Protein AF-A0A8J7Z3F2-F1 (afdb_monomer_lite)

Organism: NCBI:txid2690445

Secondary structure (DSSP, 8-state):
-THHHHHHHHHHHHHHHHHHHHHSS------PPPHHHHHHHHHGGGTPPBPPHHHHHHHHHHTT---SHHHHHHHHHHHHHHHTT-PPP---B--HHHHHHTTT-SSS-SSB--SEEEEEEEEEE-TTS-EEEEEEEEEEEEEEE----EEE-TTHHHHHHHHHHHHHHTSHHHHPPP-TTS-----EEEEEE-TTEEE-HHHHHHHHHTT-EEEEEEEEE-TT--SS--EEE-PPEES-GGGGTT-SSP------------

Structure (mmCIF, N/CA/C/O backbone):
data_AF-A0A8J7Z3F2-F1
#
_entry.id   AF-A0A8J7Z3F2-F1
#
loop_
_atom_site.group_PDB
_atom_site.id
_atom_site.type_symbol
_atom_site.label_atom_id
_atom_site.label_alt_id
_atom_site.label_comp_id
_atom_site.label_asym_id
_atom_site.label_entity_id
_atom_site.label_seq_id
_atom_site.pdbx_PDB_ins_code
_atom_site.Cartn_x
_atom_site.Cartn_y
_atom_site.Cartn_z
_atom_site.occupancy
_atom_site.B_iso_or_equiv
_atom_site.auth_seq_id
_atom_site.auth_comp_id
_atom_site.auth_asym_id
_atom_site.auth_atom_id
_atom_site.pdbx_PDB_model_num
ATOM 1 N N . MET A 1 1 ? -23.002 38.433 52.115 1.00 54.69 1 MET A N 1
ATOM 2 C CA . MET A 1 1 ? -23.289 37.253 51.263 1.00 54.69 1 MET A CA 1
ATOM 3 C C . MET A 1 1 ? -22.919 37.416 49.780 1.00 54.69 1 MET A C 1
ATOM 5 O O . MET A 1 1 ? -22.708 36.401 49.135 1.00 54.69 1 MET A O 1
ATOM 9 N N . LEU A 1 2 ? -22.711 38.626 49.236 1.00 50.66 2 LEU A N 1
ATOM 10 C CA . LEU A 1 2 ? -22.309 38.815 47.824 1.00 50.66 2 LEU A CA 1
ATOM 11 C C . LEU A 1 2 ? -20.850 38.44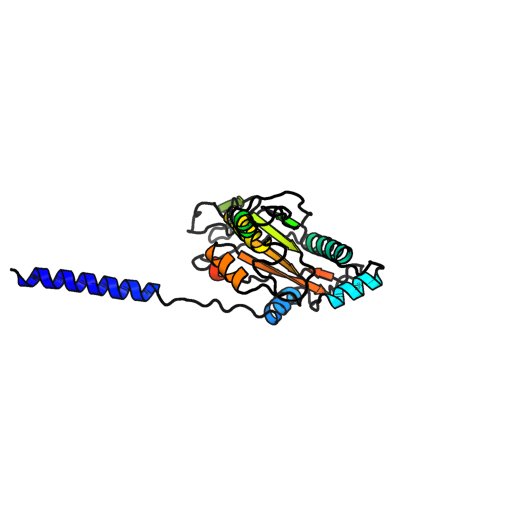4 47.463 1.00 50.66 2 LEU A C 1
ATOM 13 O O . LEU A 1 2 ? -20.544 38.272 46.290 1.00 50.66 2 LEU A O 1
ATOM 17 N N . LYS A 1 3 ? -19.939 38.272 48.432 1.00 46.66 3 LYS A N 1
ATOM 18 C CA . LYS A 1 3 ? -18.515 37.980 48.149 1.00 46.66 3 LYS A CA 1
ATOM 19 C C . LYS A 1 3 ? -18.209 36.514 47.792 1.00 46.66 3 LYS A C 1
ATOM 21 O O . LYS A 1 3 ? -17.145 36.242 47.251 1.00 46.66 3 LYS A O 1
ATOM 26 N N . PHE A 1 4 ? -19.131 35.579 48.038 1.00 47.81 4 PHE A N 1
ATOM 27 C CA . PHE A 1 4 ? -18.912 34.148 47.766 1.00 47.81 4 PHE A CA 1
ATOM 28 C C . PHE A 1 4 ? -19.277 33.713 46.336 1.00 47.81 4 PHE A C 1
ATOM 30 O O . PHE A 1 4 ? -18.760 32.707 45.856 1.00 47.81 4 PHE A O 1
ATOM 37 N N . ALA A 1 5 ? -20.115 34.475 45.623 1.00 52.84 5 ALA A N 1
ATOM 38 C CA . ALA A 1 5 ? -20.519 34.138 44.255 1.00 52.84 5 ALA A CA 1
ATOM 39 C C . ALA A 1 5 ? -19.412 34.427 43.219 1.00 52.84 5 ALA A C 1
ATOM 41 O O . ALA A 1 5 ? -19.222 33.649 42.286 1.00 52.84 5 ALA A O 1
ATOM 42 N N . ALA A 1 6 ? -18.623 35.488 43.420 1.00 52.16 6 ALA A N 1
ATOM 43 C CA . ALA A 1 6 ? -17.558 35.880 42.492 1.00 52.16 6 ALA A CA 1
ATOM 44 C C . ALA A 1 6 ? -16.380 34.882 42.452 1.00 52.16 6 ALA A C 1
ATOM 46 O O . ALA A 1 6 ? -15.786 34.665 41.398 1.00 52.16 6 ALA A O 1
ATOM 47 N N . TYR A 1 7 ? -16.079 34.208 43.569 1.00 52.03 7 TYR A N 1
ATOM 48 C CA . TYR A 1 7 ? -14.976 33.239 43.645 1.00 52.03 7 TYR A CA 1
ATOM 49 C C . TYR A 1 7 ? -15.263 31.916 42.913 1.00 52.03 7 TYR A C 1
ATOM 51 O O . TYR A 1 7 ? -14.342 31.303 42.377 1.00 52.03 7 TYR A O 1
ATOM 59 N N . ARG A 1 8 ? -16.529 31.479 42.826 1.00 53.50 8 ARG A N 1
ATOM 60 C CA . ARG A 1 8 ? -16.895 30.242 42.106 1.00 53.50 8 ARG A CA 1
ATOM 61 C C . ARG A 1 8 ? -16.844 30.397 40.583 1.00 53.50 8 ARG A C 1
ATOM 63 O O . ARG A 1 8 ? -16.490 29.444 39.889 1.00 53.50 8 ARG A O 1
ATOM 70 N N . ALA A 1 9 ? -17.134 31.592 40.067 1.00 54.12 9 ALA A N 1
ATOM 71 C CA . ALA A 1 9 ? -17.033 31.882 38.638 1.00 54.12 9 ALA A CA 1
ATOM 72 C C . ALA A 1 9 ? -15.567 31.924 38.160 1.00 54.12 9 ALA A C 1
ATOM 74 O O . ALA A 1 9 ? -1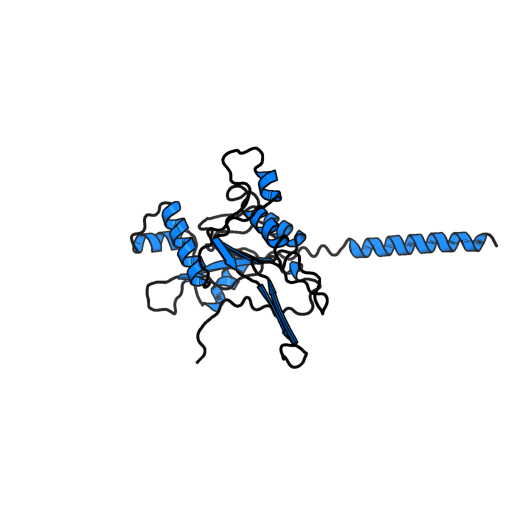5.251 31.363 37.113 1.00 54.12 9 ALA A O 1
ATOM 75 N N . LEU A 1 10 ? -14.655 32.496 38.958 1.00 51.91 10 LEU A N 1
ATOM 76 C CA . LEU A 1 10 ? -13.228 32.561 38.613 1.00 51.91 10 LEU A CA 1
ATOM 77 C C . LEU A 1 10 ? -12.531 31.191 38.662 1.00 51.91 10 LEU A C 1
ATOM 79 O O . LEU A 1 10 ? -11.717 30.888 37.791 1.00 51.91 10 LEU A O 1
ATOM 83 N N . LEU A 1 11 ? -12.878 30.338 39.633 1.00 49.88 11 LEU A N 1
ATOM 84 C CA . LEU A 1 11 ? -12.289 28.998 39.746 1.00 49.88 11 LEU A CA 1
ATOM 85 C C . LEU A 1 11 ? -12.726 28.077 38.591 1.00 49.88 11 LEU A C 1
ATOM 87 O O . LEU A 1 11 ? -11.932 27.282 38.096 1.00 49.88 11 LEU A O 1
ATOM 91 N N . SER A 1 12 ? -13.964 28.234 38.110 1.00 52.97 12 SER A N 1
ATOM 92 C CA . SER A 1 12 ? -14.493 27.473 36.967 1.00 52.97 12 SER A CA 1
ATOM 93 C C . SER A 1 12 ? -13.835 27.883 35.641 1.00 52.97 12 SER A C 1
ATOM 95 O O . SER A 1 12 ? -13.592 27.037 34.782 1.00 52.97 12 SER A O 1
ATOM 97 N N . LEU A 1 13 ? -13.480 29.166 35.492 1.00 48.75 13 LEU A N 1
ATOM 98 C CA . LEU A 1 13 ? -12.776 29.673 34.310 1.00 48.75 13 LEU A CA 1
ATOM 99 C C . LEU A 1 13 ? -11.311 29.194 34.262 1.00 48.75 13 LEU A C 1
ATOM 101 O O . LEU A 1 13 ? -10.819 28.828 33.197 1.00 48.75 13 LEU A O 1
ATOM 105 N N . LEU A 1 14 ? -10.625 29.128 35.412 1.00 47.81 14 LEU A N 1
ATOM 106 C CA . LEU A 1 14 ? -9.237 28.649 35.495 1.00 47.81 14 LEU A CA 1
ATOM 107 C C . LEU A 1 14 ? -9.104 27.137 35.247 1.00 47.81 14 LEU A C 1
ATOM 109 O O . LEU A 1 14 ? -8.168 26.724 34.565 1.00 47.81 14 LEU A O 1
ATOM 113 N N . VAL A 1 15 ? -10.048 26.316 35.724 1.00 53.28 15 VAL A N 1
ATOM 114 C CA . VAL A 1 15 ? -10.068 24.869 35.422 1.00 53.28 15 VAL A CA 1
ATOM 115 C C . VAL A 1 15 ? -10.380 24.618 33.941 1.00 53.28 15 VAL A C 1
ATOM 117 O O . VAL A 1 15 ? -9.788 23.725 33.336 1.00 53.28 15 VAL A O 1
ATOM 120 N N . GLY A 1 16 ? -11.221 25.454 33.321 1.00 48.25 16 GLY A N 1
ATOM 121 C CA . GLY A 1 16 ? -11.444 25.430 31.873 1.00 48.25 16 GLY A CA 1
ATOM 122 C C . GLY A 1 16 ? -10.174 25.738 31.070 1.00 48.25 16 GLY A C 1
ATOM 123 O O . GLY A 1 16 ? -9.848 25.012 30.135 1.00 48.25 16 GLY A O 1
ATOM 124 N N . ILE A 1 17 ? -9.405 26.759 31.460 1.00 49.75 17 ILE A N 1
ATOM 125 C CA . ILE A 1 17 ? -8.188 27.170 30.733 1.00 49.75 17 ILE A CA 1
ATOM 126 C C . ILE A 1 17 ? -7.039 26.157 30.920 1.00 49.75 17 ILE A C 1
ATOM 128 O O . ILE A 1 17 ? -6.343 25.843 29.955 1.00 49.75 17 ILE A O 1
ATOM 132 N N . LEU A 1 18 ? -6.880 25.569 32.113 1.00 47.03 18 LEU A N 1
ATOM 133 C CA . LEU A 1 18 ? -5.891 24.505 32.365 1.00 47.03 18 LEU A CA 1
ATOM 134 C C . LEU A 1 18 ? -6.266 23.162 31.700 1.00 47.03 18 LEU A C 1
ATOM 136 O O . LEU A 1 18 ? -5.379 22.420 31.270 1.00 47.03 18 LEU A O 1
ATOM 140 N N . GLY A 1 19 ? -7.562 22.869 31.536 1.00 45.16 19 GLY A N 1
ATOM 141 C CA . GLY A 1 19 ? -8.045 21.704 30.782 1.00 45.16 19 GLY A CA 1
ATOM 142 C C . GLY A 1 19 ? -7.857 21.829 29.263 1.00 45.16 19 GLY A C 1
ATOM 143 O O . GLY A 1 19 ? -7.533 20.847 28.599 1.00 45.16 19 GLY A O 1
ATOM 144 N N . TYR A 1 20 ? -7.977 23.036 28.701 1.00 43.66 20 TYR A N 1
ATOM 145 C CA . TYR A 1 20 ? -7.749 23.258 27.266 1.00 43.66 20 TYR A CA 1
ATOM 146 C C . TYR A 1 20 ? -6.262 23.240 26.876 1.00 43.66 20 TYR A C 1
ATOM 148 O O . TYR A 1 20 ? -5.921 22.812 25.773 1.00 43.66 20 TYR A O 1
ATOM 156 N N . GLN A 1 21 ? -5.356 23.631 27.778 1.00 43.19 21 GLN A N 1
ATOM 157 C CA . GLN A 1 21 ? -3.910 23.620 27.506 1.00 43.19 21 GLN A CA 1
ATOM 158 C C . GLN A 1 21 ? -3.269 22.222 27.590 1.00 43.19 21 GLN A C 1
ATOM 160 O O . GLN A 1 21 ? -2.176 22.020 27.065 1.00 43.19 21 GLN A O 1
ATOM 165 N N . THR A 1 22 ? -3.939 21.228 28.184 1.00 45.75 22 THR A N 1
ATOM 166 C CA . THR A 1 22 ? -3.437 19.838 28.223 1.00 45.75 22 THR A CA 1
ATOM 167 C C . THR A 1 22 ? -3.865 18.994 27.018 1.00 45.75 22 THR A C 1
ATOM 169 O O . THR A 1 22 ? -3.233 17.975 26.742 1.00 45.75 22 THR A O 1
ATOM 172 N N . LEU A 1 23 ? -4.854 19.443 26.237 1.00 47.78 23 LEU A N 1
ATOM 173 C CA . LEU A 1 23 ? -5.235 18.822 24.959 1.00 47.78 23 LEU A CA 1
ATOM 174 C C . LEU A 1 23 ? -4.511 19.430 23.743 1.00 47.78 23 LEU A C 1
ATOM 176 O O . LEU A 1 23 ? -4.526 18.835 22.669 1.00 47.78 23 LEU A O 1
ATOM 180 N N . ALA A 1 24 ? -3.843 20.577 23.902 1.00 45.78 24 ALA A N 1
ATOM 181 C CA . ALA A 1 24 ? -3.204 21.307 22.803 1.00 45.78 24 ALA A CA 1
ATOM 182 C C . ALA A 1 24 ? -1.745 20.897 22.496 1.00 45.78 24 ALA A C 1
ATOM 184 O O . ALA A 1 24 ? -1.200 21.338 21.488 1.00 45.78 24 ALA A O 1
ATOM 185 N N . SER A 1 25 ? -1.103 20.046 23.308 1.00 45.59 25 SER A N 1
ATOM 186 C CA . SER A 1 25 ? 0.374 19.937 23.287 1.00 45.59 25 SER A CA 1
ATOM 187 C C . SER A 1 25 ? 0.933 18.517 23.230 1.00 45.59 25 SER A C 1
ATOM 189 O O . SER A 1 25 ? 2.095 18.291 23.558 1.00 45.59 25 SER A O 1
ATOM 191 N N . ARG A 1 26 ? 0.141 17.539 22.787 1.00 46.06 26 ARG A N 1
ATOM 192 C CA . ARG A 1 26 ? 0.697 16.280 22.275 1.00 46.06 26 ARG A CA 1
ATOM 193 C C . ARG A 1 26 ? 0.379 16.142 20.796 1.00 46.06 26 ARG A C 1
ATOM 195 O O . ARG A 1 26 ? -0.165 15.133 20.360 1.00 46.06 26 ARG A O 1
ATOM 202 N N . SER A 1 27 ? 0.814 17.126 20.007 1.00 48.97 27 SER A N 1
ATOM 203 C CA . SER A 1 27 ? 1.349 16.804 18.687 1.00 48.97 27 SER A CA 1
ATOM 204 C C . SER A 1 27 ? 2.593 15.938 18.911 1.00 48.97 27 SER A C 1
ATOM 206 O O . SER A 1 27 ? 3.736 16.375 18.817 1.00 48.97 27 SER A O 1
ATOM 208 N N . LEU A 1 28 ? 2.373 14.666 19.254 1.00 51.88 28 LEU A N 1
ATOM 209 C CA . LEU A 1 28 ? 3.325 13.630 18.905 1.00 51.88 28 LEU A CA 1
ATOM 210 C C . LEU A 1 28 ? 3.378 13.694 17.381 1.00 51.88 28 LEU A C 1
ATOM 212 O O . LEU A 1 28 ? 2.569 13.072 16.696 1.00 51.88 28 LEU A O 1
ATOM 216 N N . LEU A 1 29 ? 4.271 14.537 16.858 1.00 53.81 29 LEU A N 1
ATOM 217 C CA . LEU A 1 29 ? 4.800 14.383 15.520 1.00 53.81 29 LEU A CA 1
ATOM 218 C C . LEU A 1 29 ? 5.389 12.982 15.541 1.00 53.81 29 LEU A C 1
ATOM 220 O O . LEU A 1 29 ? 6.496 12.771 16.033 1.00 53.81 29 LEU A O 1
ATOM 224 N N . ALA A 1 30 ? 4.567 12.008 15.150 1.00 56.25 30 ALA A N 1
ATOM 225 C CA . ALA A 1 30 ? 4.992 10.638 15.005 1.00 56.25 30 ALA A CA 1
ATOM 226 C C . ALA A 1 30 ? 6.239 10.701 14.134 1.00 56.25 30 ALA A C 1
ATOM 228 O O . ALA A 1 30 ? 6.201 11.258 13.034 1.00 56.25 30 ALA A O 1
ATOM 229 N N . GLN A 1 31 ? 7.360 10.242 14.682 1.00 63.25 31 GLN A N 1
ATOM 230 C CA . GLN A 1 31 ? 8.615 10.252 13.962 1.00 63.25 31 GLN A CA 1
ATOM 231 C C . GLN A 1 31 ? 8.414 9.380 12.724 1.00 63.25 31 GLN A C 1
ATOM 233 O O . GLN A 1 31 ? 8.300 8.160 12.828 1.00 63.25 31 GLN A O 1
ATOM 238 N N . SER A 1 32 ? 8.283 10.013 11.559 1.00 80.69 32 SER A N 1
ATOM 239 C CA . SER A 1 32 ? 8.114 9.292 10.307 1.00 80.69 32 SER A CA 1
ATOM 240 C C . SER A 1 32 ? 9.414 8.558 10.016 1.00 80.69 32 SER A C 1
ATOM 242 O O . SER A 1 32 ? 10.475 9.187 9.974 1.00 80.69 32 SER A O 1
ATOM 244 N N . LEU A 1 33 ? 9.338 7.243 9.815 1.00 91.88 33 LEU A N 1
ATOM 245 C CA . LEU A 1 33 ? 10.486 6.466 9.364 1.00 91.88 33 LEU A CA 1
ATOM 246 C C . LEU A 1 33 ? 11.001 7.045 8.041 1.00 91.88 33 LEU A C 1
ATOM 248 O O . LEU A 1 33 ? 10.221 7.386 7.150 1.00 91.88 33 LEU A O 1
ATOM 252 N N . THR A 1 34 ? 12.319 7.155 7.906 1.00 95.75 34 THR A N 1
ATOM 253 C CA . THR A 1 34 ? 12.934 7.516 6.626 1.00 95.75 34 THR A CA 1
ATOM 254 C C . THR A 1 34 ? 12.796 6.360 5.634 1.00 95.75 34 THR A C 1
ATOM 256 O O . THR A 1 34 ? 12.705 5.197 6.031 1.00 95.75 34 THR A O 1
ATOM 259 N N . GLN A 1 35 ? 12.859 6.650 4.332 1.00 96.44 35 GLN A N 1
ATOM 260 C CA . GLN A 1 35 ? 12.792 5.605 3.303 1.00 96.44 35 GLN A CA 1
ATOM 261 C C . GLN A 1 35 ? 13.887 4.537 3.471 1.00 96.44 35 GLN A C 1
ATOM 263 O O . GLN A 1 35 ? 13.639 3.356 3.235 1.00 96.44 35 GLN A O 1
ATOM 268 N N . ALA A 1 36 ? 15.080 4.925 3.934 1.00 96.75 36 ALA A N 1
ATOM 269 C CA . ALA A 1 36 ? 16.165 3.990 4.226 1.00 96.75 36 ALA A CA 1
ATOM 270 C C . ALA A 1 36 ? 15.809 3.035 5.380 1.00 96.75 36 ALA A C 1
ATOM 272 O O . ALA A 1 36 ? 16.023 1.830 5.263 1.00 96.75 36 ALA A O 1
ATOM 273 N N . GLN A 1 37 ? 15.201 3.547 6.457 1.00 97.06 37 GLN A N 1
ATOM 274 C CA . GLN A 1 37 ? 14.734 2.725 7.580 1.00 97.06 37 GLN A CA 1
ATOM 275 C C . GLN A 1 37 ? 13.613 1.774 7.158 1.00 97.06 37 GLN A C 1
ATOM 277 O O . GLN A 1 37 ? 13.658 0.599 7.511 1.00 97.06 37 GLN A O 1
ATOM 282 N N . ILE A 1 38 ? 12.642 2.254 6.372 1.00 96.81 38 ILE A N 1
ATOM 283 C CA . ILE A 1 38 ? 11.559 1.421 5.824 1.00 96.81 38 ILE A CA 1
ATOM 284 C C . ILE A 1 38 ? 12.145 0.285 4.984 1.00 96.81 38 ILE A C 1
ATOM 286 O O . ILE A 1 38 ? 11.806 -0.882 5.168 1.00 96.81 38 ILE A O 1
ATOM 290 N N . THR A 1 39 ? 13.079 0.621 4.100 1.00 96.75 39 THR A N 1
ATOM 291 C CA . THR A 1 39 ? 13.756 -0.334 3.224 1.00 96.75 39 THR A CA 1
ATOM 292 C C . THR A 1 39 ? 14.507 -1.404 4.013 1.00 96.75 39 THR A C 1
ATOM 294 O O . THR A 1 39 ? 14.321 -2.598 3.770 1.00 96.75 39 THR A O 1
ATOM 297 N N . GLN A 1 40 ? 15.302 -0.989 4.999 1.00 96.25 40 GLN A N 1
ATOM 298 C CA . GLN A 1 40 ? 16.046 -1.901 5.861 1.00 96.25 40 GLN A CA 1
ATOM 299 C C . GLN A 1 40 ? 15.110 -2.813 6.663 1.00 96.25 40 GLN A C 1
ATOM 301 O O . GLN A 1 40 ? 15.297 -4.027 6.663 1.00 96.25 40 GLN A O 1
ATOM 306 N N . GLN A 1 41 ? 14.086 -2.254 7.315 1.00 96.00 41 GLN A N 1
ATOM 307 C CA . GLN A 1 41 ? 13.135 -3.025 8.122 1.00 96.00 41 GLN A CA 1
ATOM 308 C C . GLN A 1 41 ? 12.327 -4.019 7.278 1.00 96.00 41 GLN A C 1
ATOM 310 O O . GLN A 1 41 ? 12.072 -5.134 7.728 1.00 96.00 41 GLN A O 1
ATOM 315 N N . SER A 1 42 ? 11.953 -3.639 6.052 1.00 96.50 42 SER A N 1
ATOM 316 C CA . SER A 1 42 ? 11.218 -4.512 5.136 1.00 96.50 42 SER A CA 1
ATOM 317 C C . SER A 1 42 ? 12.058 -5.715 4.702 1.00 96.50 42 SER A C 1
ATOM 319 O O . SER A 1 42 ? 11.564 -6.840 4.731 1.00 96.50 42 SER A O 1
ATOM 321 N N . CYS A 1 43 ? 13.314 -5.506 4.295 1.00 95.88 43 CYS A N 1
ATOM 322 C CA . CYS A 1 43 ? 14.129 -6.583 3.721 1.00 95.88 43 CYS A CA 1
ATOM 323 C C . CYS A 1 43 ? 14.926 -7.400 4.751 1.00 95.88 43 CYS A C 1
ATOM 325 O O . CYS A 1 43 ? 15.258 -8.554 4.467 1.00 95.88 43 CYS A O 1
ATOM 327 N N . ALA A 1 44 ? 15.177 -6.869 5.955 1.00 93.19 44 ALA A N 1
ATOM 328 C CA . ALA A 1 44 ? 15.978 -7.546 6.980 1.00 93.19 44 ALA A CA 1
ATOM 329 C C . ALA A 1 44 ? 15.532 -8.993 7.290 1.00 93.19 44 ALA A C 1
ATOM 331 O O . ALA A 1 44 ? 16.396 -9.865 7.307 1.00 93.19 44 ALA A O 1
ATOM 332 N N . PRO A 1 45 ? 14.230 -9.317 7.450 1.00 88.88 45 PRO A N 1
ATOM 333 C CA . PRO A 1 45 ? 13.803 -10.688 7.766 1.00 88.88 45 PRO A CA 1
ATOM 334 C C . PRO A 1 45 ? 14.091 -11.719 6.668 1.00 88.88 45 PRO A C 1
ATOM 336 O O . PRO A 1 45 ? 14.141 -12.912 6.944 1.00 88.88 45 PRO A O 1
ATOM 339 N N . THR A 1 46 ? 14.273 -11.265 5.428 1.00 84.38 46 THR A N 1
ATOM 340 C CA . THR A 1 46 ? 14.591 -12.129 4.280 1.00 84.38 46 THR A CA 1
ATOM 341 C C . THR A 1 46 ? 16.095 -12.262 4.037 1.00 84.38 46 THR A C 1
ATOM 343 O O . THR A 1 46 ? 16.502 -13.009 3.154 1.00 84.38 46 THR A O 1
ATOM 346 N N . ASN A 1 47 ? 16.925 -11.521 4.787 1.00 87.19 47 ASN A N 1
ATOM 347 C CA . ASN A 1 47 ? 18.344 -11.293 4.484 1.00 87.19 47 ASN A CA 1
ATOM 348 C C . ASN A 1 47 ? 18.592 -10.785 3.045 1.00 87.19 47 ASN A C 1
ATOM 350 O O . ASN A 1 47 ? 19.700 -10.897 2.524 1.00 87.19 47 ASN A O 1
ATOM 354 N N . GLY A 1 48 ? 17.559 -10.239 2.398 1.00 89.50 48 GLY A N 1
ATOM 355 C CA . GLY A 1 48 ? 17.592 -9.751 1.028 1.00 89.50 48 GLY A CA 1
ATOM 356 C C . GLY A 1 48 ? 18.113 -8.324 0.924 1.00 89.50 48 GLY A C 1
ATOM 357 O O . GLY A 1 48 ? 17.901 -7.498 1.816 1.00 89.50 48 GLY A O 1
ATOM 358 N N . LEU A 1 49 ? 18.751 -8.005 -0.202 1.00 94.50 49 LEU A N 1
ATOM 359 C CA . LEU A 1 49 ? 19.060 -6.624 -0.559 1.00 94.50 49 LEU A CA 1
ATOM 360 C C . LEU A 1 49 ? 17.821 -5.945 -1.152 1.00 94.50 49 LEU A C 1
ATOM 362 O O . LEU A 1 49 ? 17.074 -6.570 -1.903 1.00 94.50 49 LEU A O 1
ATOM 366 N N . PRO A 1 50 ? 17.579 -4.664 -0.846 1.00 96.94 50 PRO A N 1
ATOM 367 C CA . PRO A 1 50 ? 16.438 -3.949 -1.388 1.00 96.94 50 PRO A CA 1
ATOM 368 C C . PRO A 1 50 ? 16.606 -3.621 -2.873 1.00 96.94 50 PRO A C 1
ATOM 370 O O . PRO A 1 50 ? 17.627 -3.079 -3.305 1.00 96.94 50 PRO A O 1
ATOM 373 N N . LEU A 1 51 ? 15.556 -3.855 -3.654 1.00 97.12 51 LEU A N 1
ATOM 374 C CA . LEU A 1 51 ? 15.562 -3.658 -5.097 1.00 97.12 51 LEU A CA 1
ATOM 375 C C . LEU A 1 51 ? 14.868 -2.361 -5.482 1.00 97.12 51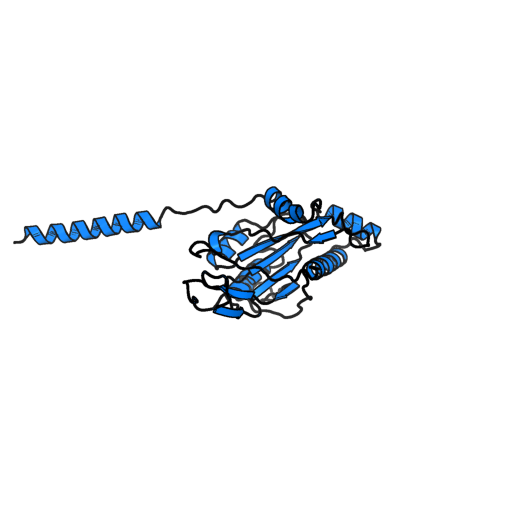 LEU A C 1
ATOM 377 O O . LEU A 1 51 ? 13.683 -2.160 -5.217 1.00 97.12 51 LEU A O 1
ATOM 381 N N . ASN A 1 52 ? 15.614 -1.474 -6.136 1.00 97.94 52 ASN A N 1
ATOM 382 C CA . ASN A 1 52 ? 15.037 -0.301 -6.779 1.00 97.94 52 ASN A CA 1
ATOM 383 C C . ASN A 1 52 ? 14.421 -0.694 -8.132 1.00 97.94 52 ASN A C 1
ATOM 385 O O . ASN A 1 52 ? 14.620 -1.808 -8.621 1.00 97.94 52 ASN A O 1
ATOM 389 N N . LYS A 1 53 ? 13.694 0.236 -8.758 1.00 97.38 53 LYS A N 1
ATOM 390 C CA . LYS A 1 53 ? 13.053 -0.006 -10.058 1.00 97.38 53 LYS A CA 1
ATOM 391 C C . LYS A 1 53 ? 14.033 -0.522 -11.127 1.00 97.38 53 LYS A C 1
ATOM 393 O O . LYS A 1 53 ? 13.735 -1.515 -11.776 1.00 97.38 53 LYS A O 1
ATOM 398 N N . ASN A 1 54 ? 15.215 0.085 -11.244 1.00 96.81 54 ASN A N 1
ATOM 399 C CA . ASN A 1 54 ? 16.216 -0.285 -12.249 1.00 96.81 54 ASN A CA 1
ATOM 400 C C . ASN A 1 54 ? 16.737 -1.722 -12.065 1.00 96.81 54 ASN A C 1
ATOM 402 O O . ASN A 1 54 ? 16.881 -2.454 -13.037 1.00 96.81 54 ASN A O 1
ATOM 406 N N . HIS A 1 55 ? 16.974 -2.169 -10.825 1.00 95.88 55 HIS A N 1
ATOM 407 C CA . HIS A 1 55 ? 17.362 -3.562 -10.560 1.00 95.88 55 HIS A CA 1
ATOM 408 C C . HIS A 1 55 ? 16.298 -4.550 -11.055 1.00 95.88 55 HIS A C 1
ATOM 410 O O . HIS A 1 55 ? 16.632 -5.592 -11.613 1.00 95.88 55 HIS A O 1
ATOM 416 N N . ILE A 1 56 ? 15.020 -4.208 -10.876 1.00 95.88 56 ILE A N 1
ATOM 417 C CA . ILE A 1 56 ? 13.892 -5.039 -11.307 1.00 95.88 56 ILE A CA 1
ATOM 418 C C . ILE A 1 56 ? 13.771 -5.038 -12.838 1.00 95.88 56 ILE A C 1
ATOM 420 O O . ILE A 1 56 ? 13.547 -6.091 -13.426 1.00 95.88 56 ILE A O 1
ATOM 424 N N . GLU A 1 57 ? 13.972 -3.893 -13.497 1.00 95.56 57 GLU A N 1
ATOM 425 C CA . GLU A 1 57 ? 13.992 -3.798 -14.967 1.00 95.56 57 GLU A CA 1
ATOM 426 C C . GLU A 1 57 ? 15.120 -4.636 -15.570 1.00 95.56 57 GLU A C 1
ATOM 428 O O . GLU A 1 57 ? 14.873 -5.400 -16.498 1.00 95.56 57 GLU A O 1
ATOM 433 N N . LEU A 1 58 ? 16.329 -4.584 -15.004 1.00 94.06 58 LEU A N 1
ATOM 434 C CA . LEU A 1 58 ? 17.452 -5.408 -15.465 1.00 94.06 58 LEU A CA 1
ATOM 435 C C . LEU A 1 58 ? 17.149 -6.910 -15.372 1.00 94.06 58 LEU A C 1
ATOM 437 O O . LEU A 1 58 ? 17.502 -7.668 -16.275 1.00 94.06 58 LEU A O 1
ATOM 441 N N . ARG A 1 59 ? 16.452 -7.344 -14.316 1.00 91.69 59 ARG A N 1
ATOM 442 C CA . ARG A 1 59 ? 15.999 -8.738 -14.182 1.00 91.69 59 ARG A CA 1
ATOM 443 C C . ARG A 1 59 ? 14.904 -9.087 -15.175 1.00 91.69 59 ARG A C 1
ATOM 445 O O . ARG A 1 59 ? 14.967 -10.144 -15.791 1.00 91.69 59 ARG A O 1
ATOM 452 N N . GLY A 1 60 ? 13.938 -8.190 -15.368 1.00 91.62 60 GLY A N 1
ATOM 453 C CA . GLY A 1 60 ? 12.909 -8.341 -16.394 1.00 91.62 60 GLY A CA 1
ATOM 454 C C . GLY A 1 60 ? 13.523 -8.517 -17.785 1.00 91.62 60 GLY A C 1
ATOM 455 O O . GLY A 1 60 ? 13.188 -9.466 -18.489 1.00 91.62 60 GLY A O 1
ATOM 456 N N . ALA A 1 61 ? 14.492 -7.672 -18.144 1.00 92.69 61 ALA A N 1
ATOM 457 C CA . ALA A 1 61 ? 15.214 -7.763 -19.410 1.00 92.69 61 ALA A CA 1
ATOM 458 C C . ALA A 1 61 ? 15.961 -9.097 -19.564 1.00 92.69 61 ALA A C 1
ATOM 460 O O . ALA A 1 61 ? 15.894 -9.715 -20.625 1.00 92.69 61 ALA A O 1
ATOM 461 N N . ALA A 1 62 ? 16.625 -9.575 -18.506 1.00 90.44 62 ALA A N 1
ATOM 462 C CA . ALA A 1 62 ? 17.319 -10.866 -18.513 1.00 90.44 62 ALA A CA 1
ATOM 463 C C . ALA A 1 62 ? 16.369 -12.063 -18.720 1.00 90.44 62 ALA A C 1
ATOM 465 O O . ALA A 1 62 ? 16.781 -13.088 -19.257 1.00 90.44 62 ALA A O 1
ATOM 466 N N . LEU A 1 63 ? 15.097 -11.918 -18.339 1.00 89.25 63 LEU A N 1
ATOM 467 C CA . LEU A 1 63 ? 14.029 -12.894 -18.575 1.00 89.25 63 LEU A CA 1
ATOM 468 C C . LEU A 1 63 ? 13.290 -12.678 -19.912 1.00 89.25 63 LEU A C 1
ATOM 470 O O . LEU A 1 63 ? 12.338 -13.398 -20.206 1.00 89.25 63 LEU A O 1
ATOM 474 N N . GLY A 1 64 ? 13.707 -11.701 -20.724 1.00 90.62 64 GLY A N 1
ATOM 475 C CA . GLY A 1 64 ? 13.115 -11.409 -22.032 1.00 90.62 64 GLY A CA 1
ATOM 476 C C . GLY A 1 64 ? 11.846 -10.550 -21.999 1.00 90.62 64 GLY A C 1
ATOM 477 O O . GLY A 1 64 ? 11.153 -10.465 -23.013 1.00 90.62 64 GLY A O 1
ATOM 478 N N . PHE A 1 65 ? 11.519 -9.904 -20.874 1.00 90.44 65 PHE A N 1
ATOM 479 C CA . PHE A 1 65 ? 10.401 -8.959 -20.824 1.00 90.44 65 PHE A CA 1
ATOM 480 C C . PHE A 1 65 ? 10.713 -7.671 -21.597 1.00 90.44 65 PHE A C 1
ATOM 482 O O . PHE A 1 65 ? 11.825 -7.142 -21.547 1.00 90.44 65 PHE A O 1
ATOM 489 N N . SER A 1 66 ? 9.688 -7.121 -22.255 1.00 94.44 66 SER A N 1
ATOM 490 C CA . SER A 1 66 ? 9.718 -5.739 -22.739 1.00 94.44 66 SER A CA 1
ATOM 491 C C . SER A 1 66 ? 9.829 -4.777 -21.556 1.00 94.44 66 SER A C 1
ATOM 493 O O . SER A 1 66 ? 9.096 -4.908 -20.575 1.00 94.44 66 SER A O 1
ATOM 495 N N . LEU A 1 67 ? 10.715 -3.785 -21.669 1.00 93.00 67 LEU A N 1
ATOM 496 C CA . LEU A 1 67 ? 10.945 -2.773 -20.632 1.00 93.00 67 LEU A CA 1
ATOM 497 C C . LEU A 1 67 ? 9.963 -1.595 -20.699 1.00 93.00 67 LEU A C 1
ATOM 499 O O . LEU A 1 67 ? 10.155 -0.581 -20.027 1.00 93.00 67 LEU A O 1
ATOM 503 N N . ASP A 1 68 ? 8.911 -1.691 -21.513 1.00 95.44 68 ASP A N 1
ATOM 504 C CA . ASP A 1 68 ? 7.860 -0.683 -21.497 1.00 95.44 68 ASP A CA 1
ATOM 505 C C . ASP A 1 68 ? 7.143 -0.657 -20.135 1.00 95.44 68 ASP A C 1
ATOM 507 O O . ASP A 1 68 ? 6.997 -1.666 -19.437 1.00 95.44 68 ASP A O 1
ATOM 511 N N . SER A 1 69 ? 6.690 0.535 -19.743 1.00 91.69 69 SER A N 1
ATOM 512 C CA . SER A 1 69 ? 6.151 0.764 -18.399 1.00 91.69 69 SER A CA 1
ATOM 513 C C . SER A 1 69 ? 4.894 -0.053 -18.091 1.00 91.69 69 SER A C 1
ATOM 515 O O . SER A 1 69 ? 4.665 -0.365 -16.923 1.00 91.69 69 SER A O 1
ATOM 517 N N . ASN A 1 70 ? 4.094 -0.417 -19.098 1.00 94.12 70 ASN A N 1
ATOM 518 C CA . ASN A 1 70 ? 2.873 -1.193 -18.887 1.00 94.12 70 ASN A CA 1
ATOM 519 C C . ASN A 1 70 ? 3.205 -2.666 -18.644 1.00 94.12 70 ASN A C 1
ATOM 521 O O . ASN A 1 70 ? 2.714 -3.244 -17.672 1.00 94.12 70 ASN A O 1
ATOM 525 N N . THR A 1 71 ? 4.071 -3.250 -19.475 1.00 95.56 71 THR A N 1
ATOM 526 C CA . THR A 1 71 ? 4.530 -4.637 -19.319 1.00 95.56 71 THR A CA 1
ATOM 527 C C . THR A 1 71 ? 5.238 -4.825 -17.985 1.00 95.56 71 THR A C 1
ATOM 529 O O . THR A 1 71 ? 4.848 -5.691 -17.200 1.00 95.56 71 THR A O 1
ATOM 532 N N . MET A 1 72 ? 6.214 -3.968 -17.671 1.00 96.06 72 MET A N 1
ATOM 533 C CA . MET A 1 72 ? 6.942 -4.059 -16.404 1.00 96.06 72 MET A CA 1
ATOM 534 C C . MET A 1 72 ? 6.056 -3.744 -15.197 1.00 96.06 72 MET A C 1
ATOM 536 O O . MET A 1 72 ? 6.174 -4.397 -14.162 1.00 96.06 72 MET A O 1
ATOM 540 N N . GLY A 1 73 ? 5.137 -2.782 -15.328 1.00 96.38 73 GLY A N 1
ATOM 541 C CA . GLY A 1 73 ? 4.158 -2.472 -14.290 1.00 96.38 73 GLY A CA 1
ATOM 542 C C . GLY A 1 73 ? 3.268 -3.669 -13.962 1.00 96.38 73 GLY A C 1
ATOM 543 O O . GLY A 1 73 ? 3.117 -4.011 -12.789 1.00 96.38 73 GLY A O 1
ATOM 544 N N . ARG A 1 74 ? 2.748 -4.354 -14.989 1.00 96.62 74 ARG A N 1
ATOM 545 C CA . ARG A 1 74 ? 1.921 -5.553 -14.812 1.00 96.62 74 ARG A CA 1
ATOM 546 C C . ARG A 1 74 ? 2.724 -6.734 -14.270 1.00 96.62 74 ARG A C 1
ATOM 548 O O . ARG A 1 74 ? 2.253 -7.408 -13.358 1.00 96.62 74 ARG A O 1
ATOM 555 N N . ALA A 1 75 ? 3.933 -6.965 -14.782 1.00 95.56 75 ALA A N 1
ATOM 556 C CA . ALA A 1 75 ? 4.814 -8.017 -14.280 1.00 95.56 75 ALA A CA 1
ATOM 557 C C . ALA A 1 75 ? 5.139 -7.808 -12.792 1.00 95.56 75 ALA A C 1
ATOM 559 O O . ALA A 1 75 ? 5.024 -8.740 -11.996 1.00 95.56 75 ALA A O 1
ATOM 560 N N . PHE A 1 76 ? 5.461 -6.571 -12.399 1.00 97.31 76 PHE A N 1
ATOM 561 C CA . PHE A 1 76 ? 5.707 -6.223 -11.003 1.00 97.31 76 PHE A CA 1
ATOM 562 C C . PHE A 1 76 ? 4.466 -6.404 -10.126 1.00 97.31 76 PHE A C 1
ATOM 564 O O . PHE A 1 76 ? 4.592 -6.930 -9.026 1.00 97.31 76 PHE A O 1
ATOM 571 N N . GLN A 1 77 ? 3.278 -5.999 -10.588 1.00 97.69 77 GLN A N 1
ATOM 572 C CA . GLN A 1 77 ? 2.031 -6.206 -9.847 1.00 97.69 77 GLN A CA 1
ATOM 573 C C . GLN A 1 77 ? 1.778 -7.693 -9.586 1.00 97.69 77 GLN A C 1
ATOM 575 O O . GLN A 1 77 ? 1.554 -8.064 -8.437 1.00 97.69 77 GLN A O 1
ATOM 580 N N . ASN A 1 78 ? 1.868 -8.536 -10.619 1.00 96.50 78 ASN A N 1
ATOM 581 C CA . ASN A 1 78 ? 1.666 -9.980 -10.479 1.00 96.50 78 ASN A CA 1
ATOM 582 C C . ASN A 1 78 ? 2.656 -10.573 -9.464 1.00 96.50 78 ASN A C 1
ATOM 584 O O . ASN A 1 78 ? 2.236 -11.188 -8.489 1.00 96.50 78 ASN A O 1
ATOM 588 N N . PHE A 1 79 ? 3.953 -10.278 -9.623 1.00 95.12 79 PHE A N 1
ATOM 589 C CA . PHE A 1 79 ? 4.988 -10.664 -8.658 1.00 95.12 79 PHE A CA 1
ATOM 590 C C . PHE A 1 79 ? 4.644 -10.214 -7.230 1.00 95.12 79 PHE A C 1
ATOM 592 O O . PHE A 1 79 ? 4.710 -11.002 -6.286 1.00 95.12 79 PHE A O 1
ATOM 599 N N . ALA A 1 80 ? 4.299 -8.937 -7.061 1.00 97.31 80 ALA A N 1
ATOM 600 C CA . ALA A 1 80 ? 4.102 -8.346 -5.751 1.00 97.31 80 ALA A CA 1
ATOM 601 C C . ALA A 1 80 ? 2.907 -8.978 -5.030 1.00 97.31 80 ALA A C 1
ATOM 603 O O . ALA A 1 80 ? 3.013 -9.264 -3.837 1.00 97.31 80 ALA A O 1
ATOM 604 N N . LEU A 1 81 ? 1.801 -9.210 -5.745 1.00 97.31 81 LEU A N 1
ATOM 605 C CA . LEU A 1 81 ? 0.601 -9.854 -5.215 1.00 97.31 81 LEU A CA 1
ATOM 606 C C . LEU A 1 81 ? 0.841 -11.331 -4.890 1.00 97.31 81 LEU A C 1
ATOM 608 O O . LEU A 1 81 ? 0.535 -11.749 -3.768 1.00 97.31 81 LEU A O 1
ATOM 612 N N . ASP A 1 82 ? 1.451 -12.085 -5.807 1.00 95.44 82 ASP A N 1
ATOM 613 C CA . ASP A 1 82 ? 1.776 -13.501 -5.604 1.00 95.44 82 ASP A CA 1
ATOM 614 C C . ASP A 1 82 ? 2.685 -13.679 -4.384 1.00 95.44 82 ASP A C 1
ATOM 616 O O . ASP A 1 82 ? 2.414 -14.501 -3.505 1.00 95.44 82 ASP A O 1
ATOM 620 N N . SER A 1 83 ? 3.705 -12.825 -4.254 1.00 94.31 83 SER A N 1
ATOM 621 C CA . SER A 1 83 ? 4.639 -12.852 -3.128 1.00 94.31 83 SER A CA 1
ATOM 622 C C . SER A 1 83 ? 3.976 -12.602 -1.769 1.00 94.31 83 SER A C 1
ATOM 624 O O . SER A 1 83 ? 4.538 -13.000 -0.747 1.00 94.31 83 SER A O 1
ATOM 626 N N . VAL A 1 84 ? 2.817 -11.936 -1.720 1.00 94.88 84 VAL A N 1
ATOM 627 C CA . VAL A 1 84 ? 2.054 -11.725 -0.477 1.00 94.88 84 VAL A CA 1
ATOM 628 C C . VAL A 1 84 ? 0.790 -12.591 -0.398 1.00 94.88 84 VAL A C 1
ATOM 630 O O . VAL A 1 84 ? -0.051 -12.367 0.481 1.00 94.88 84 VAL A O 1
ATOM 633 N N . GLY A 1 85 ? 0.651 -13.577 -1.293 1.00 95.44 85 GLY A N 1
ATOM 634 C CA . GLY A 1 85 ? -0.473 -14.512 -1.336 1.00 95.44 85 GLY A CA 1
ATOM 635 C C . GLY A 1 85 ? -1.811 -13.828 -1.616 1.00 95.44 85 GLY A C 1
ATOM 636 O O . GLY A 1 85 ? -2.816 -14.145 -0.970 1.00 95.44 85 GLY A O 1
ATOM 637 N N . LYS A 1 86 ? -1.822 -12.836 -2.510 1.00 96.25 86 LYS A N 1
ATOM 638 C CA . LYS A 1 86 ? -3.020 -12.090 -2.905 1.00 96.25 86 LYS A CA 1
ATOM 639 C C . LYS A 1 86 ? -3.358 -12.352 -4.363 1.00 96.25 86 LYS A C 1
ATOM 641 O O . LYS A 1 86 ? -2.481 -12.537 -5.190 1.00 96.25 86 LYS A O 1
ATOM 646 N N . ILE A 1 87 ? -4.654 -12.351 -4.648 1.00 96.06 87 ILE A N 1
ATOM 647 C CA . ILE A 1 87 ? -5.197 -12.507 -5.995 1.00 96.06 87 ILE A CA 1
ATOM 648 C C . ILE A 1 87 ? -5.585 -11.122 -6.499 1.00 96.06 87 ILE A C 1
ATOM 650 O O . ILE A 1 87 ? -6.102 -10.310 -5.725 1.00 96.06 87 ILE A O 1
ATOM 654 N N . GLU A 1 88 ? -5.335 -10.873 -7.783 1.00 97.75 88 GLU A N 1
ATOM 655 C CA . GLU A 1 88 ? -5.716 -9.632 -8.449 1.00 97.75 88 GLU A CA 1
ATOM 656 C C . GLU A 1 88 ? -7.211 -9.342 -8.268 1.00 97.75 88 GLU A C 1
ATOM 658 O O . GLU A 1 88 ? -8.075 -10.198 -8.477 1.00 97.75 88 GLU A O 1
ATOM 663 N N . ASN A 1 89 ? -7.515 -8.108 -7.882 1.00 97.31 89 ASN A N 1
ATOM 664 C CA . ASN A 1 89 ? -8.864 -7.592 -7.808 1.00 97.31 89 ASN A CA 1
ATOM 665 C C . ASN A 1 89 ? -9.152 -6.711 -9.026 1.00 97.31 89 ASN A C 1
ATOM 667 O O . ASN A 1 89 ? -8.472 -5.723 -9.279 1.00 97.31 89 ASN A O 1
ATOM 671 N N . THR A 1 90 ? -10.243 -7.018 -9.718 1.00 96.12 90 THR A N 1
ATOM 672 C CA . THR A 1 90 ? -10.794 -6.187 -10.799 1.00 96.12 90 THR A CA 1
ATOM 673 C C . THR A 1 90 ? -12.077 -5.469 -10.379 1.00 96.12 90 THR A C 1
ATOM 675 O O . THR A 1 90 ? -12.682 -4.745 -11.169 1.00 96.12 90 THR A O 1
ATOM 678 N N . THR A 1 91 ? -12.505 -5.653 -9.124 1.00 96.25 91 THR A N 1
ATOM 679 C CA . THR A 1 91 ? -13.731 -5.058 -8.592 1.00 96.25 91 THR A CA 1
ATOM 680 C C . THR A 1 91 ? -13.521 -3.589 -8.284 1.00 96.25 91 THR A C 1
ATOM 682 O O . THR A 1 91 ? -12.521 -3.183 -7.685 1.00 96.25 91 THR A O 1
ATOM 685 N N . TRP A 1 92 ? -14.521 -2.803 -8.654 1.00 94.94 92 TRP A N 1
ATOM 686 C CA . TRP A 1 92 ? -14.553 -1.376 -8.426 1.00 94.94 92 TRP A CA 1
ATOM 687 C C . TRP A 1 92 ? -15.119 -0.999 -7.052 1.00 94.94 92 TRP A C 1
ATOM 689 O O . TRP A 1 92 ? -16.088 -1.603 -6.589 1.00 94.94 92 TRP A O 1
ATOM 699 N N . PHE A 1 93 ? -14.570 0.059 -6.444 1.00 97.19 93 PHE A N 1
ATOM 700 C CA . PHE A 1 93 ? -15.067 0.617 -5.185 1.00 97.19 93 PHE A CA 1
ATOM 701 C C . PHE A 1 93 ? -15.348 2.125 -5.292 1.00 97.19 93 PHE A C 1
ATOM 703 O O . PHE A 1 93 ? -14.467 2.889 -5.706 1.00 97.19 93 PHE A O 1
ATOM 710 N N . PRO A 1 94 ? -16.539 2.593 -4.874 1.00 96.88 94 PRO A N 1
ATOM 711 C CA . PRO A 1 94 ? -16.874 4.013 -4.884 1.00 96.88 94 PRO A CA 1
ATOM 712 C C . PRO A 1 94 ? -16.042 4.793 -3.868 1.00 96.88 94 PRO A C 1
ATOM 714 O O . PRO A 1 94 ? -15.980 4.417 -2.702 1.00 96.88 94 PRO A O 1
ATOM 717 N N . SER A 1 95 ? -15.477 5.924 -4.293 1.00 97.56 95 SER A N 1
ATOM 718 C CA . SER A 1 95 ? -14.845 6.901 -3.403 1.00 97.56 95 SER A CA 1
ATOM 719 C C . SER A 1 95 ? -15.423 8.285 -3.663 1.00 97.56 95 SER A C 1
ATOM 721 O O . SER A 1 95 ? -15.247 8.851 -4.743 1.00 97.56 95 SER A O 1
ATOM 723 N N . ARG A 1 96 ? -16.073 8.856 -2.647 1.00 97.06 96 ARG A N 1
ATOM 724 C CA . ARG A 1 96 ? -16.638 10.208 -2.728 1.00 97.06 96 ARG A CA 1
ATOM 725 C C . ARG A 1 96 ? -15.532 11.255 -2.791 1.00 97.06 96 ARG A C 1
ATOM 727 O O . ARG A 1 96 ? -15.661 12.256 -3.491 1.00 97.06 96 ARG A O 1
ATOM 734 N N . VAL A 1 97 ? -14.441 11.037 -2.059 1.00 96.62 97 VAL A N 1
ATOM 735 C CA . VAL A 1 97 ? -13.328 11.993 -2.032 1.00 96.62 97 VAL A CA 1
ATOM 736 C C . VAL A 1 97 ? -12.629 12.046 -3.390 1.00 96.62 97 VAL A C 1
ATOM 738 O O . VAL A 1 97 ? -12.353 13.137 -3.892 1.00 96.62 97 VAL A O 1
ATOM 741 N N . ARG A 1 98 ? -12.401 10.890 -4.026 1.00 95.75 98 ARG A N 1
ATOM 742 C CA . ARG A 1 98 ? -11.837 10.847 -5.378 1.00 95.75 98 ARG A CA 1
ATOM 743 C C . ARG A 1 98 ? -12.789 11.435 -6.414 1.00 95.75 98 ARG A C 1
ATOM 745 O O . ARG A 1 98 ? -12.334 12.196 -7.265 1.00 95.75 98 ARG A O 1
ATOM 752 N N . GLU A 1 99 ? -14.083 11.132 -6.330 1.00 96.44 99 GLU A N 1
ATOM 753 C CA . GLU A 1 99 ? -15.101 11.730 -7.198 1.00 96.44 99 GLU A CA 1
ATOM 754 C C . GLU A 1 99 ? -15.031 13.262 -7.178 1.00 96.44 99 GLU A C 1
ATOM 756 O O . GLU A 1 99 ? -14.969 13.888 -8.233 1.00 96.44 99 GLU A O 1
ATOM 761 N N . ILE A 1 100 ? -14.968 13.867 -5.989 1.00 96.31 100 ILE A N 1
ATOM 762 C CA . ILE A 1 100 ? -14.851 15.324 -5.845 1.00 96.31 100 ILE A CA 1
ATOM 763 C C . ILE A 1 100 ? -13.529 15.821 -6.442 1.00 96.31 100 ILE A C 1
ATOM 765 O O . ILE A 1 100 ? -13.530 16.768 -7.231 1.00 96.31 100 ILE A O 1
ATOM 769 N N . ALA A 1 101 ? -12.412 15.162 -6.117 1.00 94.88 101 ALA A N 1
ATOM 770 C CA . ALA A 1 101 ? -11.080 15.546 -6.589 1.00 94.88 101 ALA A CA 1
ATOM 771 C C . ALA A 1 101 ? -10.912 15.441 -8.116 1.00 94.88 101 ALA A C 1
ATOM 773 O O . ALA A 1 101 ? -10.069 16.123 -8.690 1.00 94.88 101 ALA A O 1
ATOM 774 N N . THR A 1 102 ? -11.716 14.602 -8.773 1.00 95.25 102 THR A N 1
ATOM 775 C CA . THR A 1 102 ? -11.663 14.347 -10.223 1.00 95.25 102 THR A CA 1
ATOM 776 C C . THR A 1 102 ? -12.888 14.881 -10.966 1.00 95.25 102 THR A C 1
ATOM 778 O O . THR A 1 102 ? -13.049 14.621 -12.153 1.00 95.25 102 THR A O 1
ATOM 781 N N . SER A 1 103 ? -13.731 15.671 -10.294 1.00 93.38 103 SER A N 1
ATOM 782 C CA . SER A 1 103 ? -15.029 16.143 -10.800 1.00 93.38 103 SER A CA 1
ATOM 783 C C . SER A 1 103 ? -14.964 16.937 -12.108 1.00 93.38 103 SER A C 1
ATOM 785 O O . SER A 1 103 ? -15.930 16.940 -12.868 1.00 93.38 103 SER A O 1
ATOM 787 N N . THR A 1 104 ? -13.833 17.582 -12.401 1.00 93.56 104 THR A N 1
ATOM 788 C CA . THR A 1 104 ? -13.607 18.335 -13.645 1.00 93.56 104 THR A CA 1
ATOM 789 C C . THR A 1 104 ? -13.146 17.464 -14.816 1.00 93.56 104 THR A C 1
ATOM 791 O O . THR A 1 104 ? -13.065 17.951 -15.942 1.00 93.56 104 THR A O 1
ATOM 794 N N . SER A 1 105 ? -12.847 16.184 -14.583 1.00 90.69 105 SER A N 1
ATOM 795 C CA . SER A 1 105 ? -12.402 15.245 -15.611 1.00 90.69 105 SER A CA 1
ATOM 796 C C . SER A 1 105 ? -13.522 14.282 -15.995 1.00 90.69 105 SER A C 1
ATOM 798 O O . SER A 1 105 ? -14.063 13.564 -15.158 1.00 90.69 105 SER A O 1
ATOM 800 N N . SER A 1 106 ? -13.844 14.222 -17.287 1.00 90.06 106 SER A N 1
ATOM 801 C CA . SER A 1 106 ? -14.796 13.251 -17.841 1.00 90.06 106 SER A CA 1
ATOM 802 C C . SER A 1 106 ? -14.169 11.889 -18.154 1.00 90.06 106 SER A C 1
ATOM 804 O O . SER A 1 106 ? -14.894 10.927 -18.394 1.00 90.06 106 SER A O 1
ATOM 806 N N . THR A 1 107 ? -12.837 11.795 -18.165 1.00 91.44 107 THR A N 1
ATOM 807 C CA . THR A 1 107 ? -12.095 10.590 -18.569 1.00 91.44 107 THR A CA 1
ATOM 808 C C . THR A 1 107 ? -11.577 9.776 -17.388 1.00 91.44 107 THR A C 1
ATOM 810 O O . THR A 1 107 ? -11.234 8.606 -17.551 1.00 91.44 107 THR A O 1
ATOM 813 N N . ILE A 1 108 ? -11.517 10.368 -16.191 1.00 89.06 108 ILE A N 1
ATOM 814 C CA . ILE A 1 108 ? -11.059 9.685 -14.982 1.00 89.06 108 ILE A CA 1
ATOM 815 C C . ILE A 1 108 ? -12.246 9.022 -14.287 1.00 89.06 108 ILE A C 1
ATOM 817 O O . ILE A 1 108 ? -13.238 9.659 -13.936 1.00 89.06 108 ILE A O 1
ATOM 821 N N . HIS A 1 109 ? -12.115 7.723 -14.033 1.00 88.31 109 HIS A N 1
ATOM 822 C CA . HIS A 1 109 ? -13.105 6.989 -13.263 1.00 88.31 109 HIS A CA 1
ATOM 823 C C . HIS A 1 109 ? -13.143 7.467 -11.798 1.00 88.31 109 HIS A C 1
ATOM 825 O O . HIS A 1 109 ? -12.105 7.622 -11.155 1.00 88.31 109 HIS A O 1
ATOM 831 N N . ARG A 1 110 ? -14.350 7.669 -11.256 1.00 91.44 110 ARG A N 1
ATOM 832 C CA . ARG A 1 110 ? -14.578 8.366 -9.972 1.00 91.44 110 ARG A CA 1
ATOM 833 C C . ARG A 1 110 ? -14.244 7.559 -8.718 1.00 91.44 110 ARG A C 1
ATOM 835 O O . ARG A 1 110 ? -13.929 8.132 -7.685 1.00 91.44 110 ARG A O 1
ATOM 842 N N . GLY A 1 111 ? -14.303 6.236 -8.785 1.00 93.81 111 GLY A N 1
ATOM 843 C CA . GLY A 1 111 ? -13.867 5.351 -7.696 1.00 93.81 111 GLY A CA 1
ATOM 844 C C . GLY A 1 111 ? -12.668 4.514 -8.097 1.00 93.81 111 GLY A C 1
ATOM 845 O O . GLY A 1 111 ? -12.238 4.582 -9.242 1.00 93.81 111 GLY A O 1
ATOM 846 N N . ILE A 1 112 ? -12.166 3.702 -7.186 1.00 96.69 112 ILE A N 1
ATOM 847 C CA . ILE A 1 112 ? -10.858 3.047 -7.250 1.00 96.69 112 ILE A CA 1
ATOM 848 C C . ILE A 1 112 ? -10.935 1.562 -7.628 1.00 96.69 112 ILE A C 1
ATOM 850 O O . ILE A 1 112 ? -11.990 0.937 -7.514 1.00 96.69 112 ILE A O 1
ATOM 854 N N . VAL A 1 113 ? -9.797 0.999 -8.031 1.00 97.12 113 VAL A N 1
ATOM 855 C CA . VAL A 1 113 ? -9.609 -0.449 -8.216 1.00 97.12 113 VAL A CA 1
ATOM 856 C C . VAL A 1 113 ? -8.264 -0.802 -7.580 1.00 97.12 113 VAL A C 1
ATOM 858 O O . VAL A 1 113 ? -7.242 -0.633 -8.233 1.00 97.12 113 VAL A O 1
ATOM 861 N N . PRO A 1 114 ? -8.248 -1.196 -6.295 1.00 97.25 114 PRO A N 1
ATOM 862 C CA . PRO A 1 114 ? -7.039 -1.703 -5.655 1.00 97.25 114 PRO A CA 1
ATOM 863 C C . PRO A 1 114 ? -6.582 -2.978 -6.354 1.00 97.25 114 PRO A C 1
ATOM 865 O O . PRO A 1 114 ? -7.431 -3.812 -6.687 1.00 97.25 114 PRO A O 1
ATOM 868 N N . ASP A 1 115 ? -5.270 -3.163 -6.478 1.00 98.31 115 ASP A N 1
ATOM 869 C CA . ASP A 1 115 ? -4.696 -4.348 -7.126 1.00 98.31 115 ASP A CA 1
ATOM 870 C C . ASP A 1 115 ? -5.079 -5.652 -6.413 1.00 98.31 115 ASP A C 1
ATOM 872 O O . ASP A 1 115 ? -5.256 -6.678 -7.062 1.00 98.31 115 ASP A O 1
ATOM 876 N N . ALA A 1 116 ? -5.266 -5.631 -5.089 1.00 98.44 116 ALA A N 1
ATOM 877 C CA . ALA A 1 116 ? -5.940 -6.709 -4.369 1.00 98.44 116 ALA A CA 1
ATOM 878 C C . ALA A 1 116 ? -6.713 -6.203 -3.150 1.00 98.44 116 ALA A C 1
ATOM 880 O O . ALA A 1 116 ? -6.389 -5.181 -2.540 1.00 98.44 116 ALA A O 1
ATOM 881 N N . VAL A 1 117 ? -7.727 -6.970 -2.753 1.00 97.75 117 VAL A N 1
ATOM 882 C CA . VAL A 1 117 ? -8.539 -6.692 -1.567 1.00 97.75 117 VAL A CA 1
ATOM 883 C C . VAL A 1 117 ? -8.632 -7.946 -0.709 1.00 97.75 117 VAL A C 1
ATOM 885 O O . VAL A 1 117 ? -8.710 -9.067 -1.203 1.00 97.75 117 VAL A O 1
ATOM 888 N N . GLY A 1 118 ? -8.604 -7.762 0.603 1.00 95.88 118 GLY A N 1
ATOM 889 C CA . GLY A 1 118 ? -8.726 -8.825 1.581 1.00 95.88 118 GLY A CA 1
ATOM 890 C C . GLY A 1 118 ? -9.530 -8.392 2.794 1.00 95.88 118 GLY A C 1
ATOM 891 O O . GLY A 1 118 ? -10.024 -7.266 2.897 1.00 95.88 118 GLY A O 1
ATOM 892 N N . ALA A 1 119 ? -9.650 -9.318 3.731 1.00 94.25 119 ALA A N 1
ATOM 893 C CA . ALA A 1 119 ? -10.271 -9.064 5.012 1.00 94.25 119 ALA A CA 1
ATOM 894 C C . ALA A 1 119 ? -9.239 -8.807 6.104 1.00 94.25 119 ALA A C 1
ATOM 896 O O . ALA A 1 119 ? -8.062 -9.143 5.967 1.00 94.25 119 ALA A O 1
ATOM 897 N N . ILE A 1 120 ? -9.730 -8.237 7.197 1.00 90.44 120 ILE A N 1
ATOM 898 C CA . ILE A 1 120 ? -9.027 -8.170 8.469 1.00 90.44 120 ILE A CA 1
ATOM 899 C C . ILE A 1 120 ? -9.720 -9.130 9.425 1.00 90.44 120 ILE A C 1
ATOM 901 O O . ILE A 1 120 ? -10.941 -9.096 9.569 1.00 90.44 120 ILE A O 1
ATOM 905 N N . GLU A 1 121 ? -8.929 -9.967 10.080 1.00 89.06 121 GLU A N 1
ATOM 906 C CA . GLU A 1 121 ? -9.376 -10.808 11.180 1.00 89.06 121 GLU A CA 1
ATOM 907 C C . GLU A 1 121 ? -8.897 -10.184 12.491 1.00 89.06 121 GLU A C 1
ATOM 909 O O . GLU A 1 121 ? -7.713 -9.876 12.644 1.00 89.06 121 GLU A O 1
ATOM 914 N N . VAL A 1 122 ? -9.821 -9.980 13.425 1.00 84.56 122 VAL A N 1
ATOM 915 C CA . VAL A 1 122 ? -9.503 -9.549 14.787 1.00 84.56 122 VAL A CA 1
ATOM 916 C C . VAL A 1 122 ? -9.677 -10.740 15.706 1.00 84.56 122 VAL A C 1
ATOM 918 O O . VAL A 1 122 ? -10.737 -11.361 15.740 1.00 84.56 122 VAL A O 1
ATOM 921 N N . ILE A 1 123 ? -8.625 -11.050 16.456 1.00 84.62 123 ILE A N 1
ATOM 922 C CA . ILE A 1 123 ? -8.611 -12.133 17.432 1.00 84.62 123 ILE A CA 1
ATOM 923 C C . ILE A 1 123 ? -8.383 -11.501 18.800 1.00 84.62 123 ILE A C 1
ATOM 925 O O . ILE A 1 123 ? -7.350 -10.876 19.033 1.00 84.62 123 ILE A O 1
ATOM 929 N N . VAL A 1 124 ? -9.346 -11.668 19.701 1.00 82.62 124 VAL A N 1
ATOM 930 C CA . VAL A 1 124 ? -9.205 -11.283 21.106 1.00 82.62 124 VAL A CA 1
ATOM 931 C C . VAL A 1 124 ? -8.819 -12.527 21.887 1.00 82.62 124 VAL A C 1
ATOM 933 O O . VAL A 1 124 ? -9.450 -13.577 21.746 1.00 82.62 124 VAL A O 1
ATOM 936 N N . VAL A 1 125 ? -7.777 -12.405 22.704 1.00 84.62 125 VAL A N 1
ATOM 937 C CA . VAL A 1 125 ? -7.319 -13.465 23.602 1.00 84.62 125 VAL A CA 1
ATOM 938 C C . VAL A 1 125 ? -7.433 -13.017 25.056 1.00 84.62 125 VAL A C 1
ATOM 940 O O . VAL A 1 125 ? -7.277 -11.833 25.359 1.00 84.62 125 VAL A O 1
ATOM 943 N N . ASN A 1 126 ? -7.716 -13.948 25.966 1.00 83.75 126 ASN A N 1
ATOM 944 C CA . ASN A 1 126 ? -7.650 -13.683 27.405 1.00 83.75 126 ASN A CA 1
ATOM 945 C C . ASN A 1 126 ? -6.194 -13.658 27.910 1.00 83.75 126 ASN A C 1
ATOM 947 O O . ASN A 1 126 ? -5.245 -13.868 27.152 1.00 83.75 126 ASN A O 1
ATOM 951 N N . SER A 1 127 ? -6.001 -13.421 29.211 1.00 86.62 127 SER A N 1
ATOM 952 C CA . SER A 1 127 ? -4.668 -13.398 29.832 1.00 86.62 127 SER A CA 1
ATOM 953 C C . SER A 1 127 ? -3.941 -14.750 29.801 1.00 86.62 127 SER A C 1
ATOM 955 O O . SER A 1 127 ? -2.730 -14.787 29.994 1.00 86.62 127 SER A O 1
ATOM 957 N N . GLN A 1 128 ? -4.650 -15.847 29.523 1.00 91.94 128 GLN A N 1
ATOM 958 C CA . GLN A 1 128 ? -4.096 -17.186 29.308 1.00 91.94 128 GLN A CA 1
ATOM 959 C C . GLN A 1 128 ? -3.790 -17.473 27.825 1.00 91.94 128 GLN A C 1
ATOM 961 O O . GLN A 1 128 ? -3.397 -18.588 27.489 1.00 91.94 128 GLN A O 1
ATOM 966 N N . GLY A 1 129 ? -3.984 -16.500 26.927 1.00 86.44 129 GLY A N 1
ATOM 967 C CA . GLY A 1 129 ? -3.748 -16.647 25.488 1.00 86.44 129 GLY A CA 1
ATOM 968 C C . GLY A 1 129 ? -4.836 -17.425 24.737 1.00 86.44 129 GLY A C 1
ATOM 969 O O . GLY A 1 129 ? -4.663 -17.737 23.561 1.00 86.44 129 GLY A O 1
ATOM 970 N N . GLN A 1 130 ? -5.960 -17.744 25.381 1.00 89.69 130 GLN A N 1
ATOM 971 C CA . GLN A 1 130 ? -7.077 -18.436 24.738 1.00 89.69 130 GLN A CA 1
ATOM 972 C C . GLN A 1 130 ? -7.928 -17.442 23.952 1.00 89.69 130 GLN A C 1
ATOM 974 O O . GLN A 1 130 ? -8.246 -16.366 24.456 1.00 89.69 130 GLN A O 1
ATOM 979 N N . ILE A 1 131 ? -8.339 -17.820 22.741 1.00 88.00 131 ILE A N 1
ATOM 980 C CA . ILE A 1 131 ? -9.211 -17.002 21.892 1.00 88.00 131 ILE A CA 1
ATOM 981 C C . ILE A 1 131 ? -10.592 -16.888 22.545 1.00 88.00 131 ILE A C 1
ATOM 983 O O . ILE A 1 131 ? -11.286 -17.889 22.706 1.00 88.00 131 ILE A O 1
ATOM 987 N N . THR A 1 132 ? -10.998 -15.669 22.889 1.00 86.31 132 THR A N 1
ATOM 988 C CA . THR A 1 132 ? -12.320 -15.360 23.455 1.00 86.31 132 THR A CA 1
ATOM 989 C C . THR A 1 132 ? -13.278 -14.792 22.419 1.00 86.31 132 THR A C 1
ATOM 991 O O . THR A 1 132 ? -14.489 -14.948 22.556 1.00 86.31 132 THR A O 1
ATOM 994 N N . GLN A 1 133 ? -12.752 -14.150 21.376 1.00 85.38 133 GLN A N 1
ATOM 995 C CA . GLN A 1 133 ? -13.543 -13.578 20.294 1.00 85.38 133 GLN A CA 1
ATOM 996 C C . GLN A 1 133 ? -12.741 -13.599 18.994 1.00 85.38 133 GLN A C 1
ATOM 998 O O . GLN A 1 133 ? -11.521 -13.416 18.990 1.00 85.38 133 GLN A O 1
ATOM 1003 N N . ARG A 1 134 ? -13.443 -13.837 17.887 1.00 88.69 134 ARG A N 1
ATOM 1004 C CA . ARG A 1 134 ? -12.893 -13.812 16.536 1.00 88.69 134 ARG A CA 1
ATOM 1005 C C . ARG A 1 134 ? -13.888 -13.106 15.629 1.00 88.69 134 ARG A C 1
ATOM 1007 O O . ARG A 1 134 ? -14.966 -13.637 15.384 1.00 88.69 134 ARG A O 1
ATOM 1014 N N . ASP A 1 135 ? -13.495 -11.948 15.119 1.00 87.19 135 ASP A N 1
ATOM 1015 C CA . ASP A 1 135 ? -14.306 -11.155 14.202 1.00 87.19 135 ASP A CA 1
ATOM 1016 C C . ASP A 1 135 ? -13.639 -11.058 12.838 1.00 87.19 135 ASP A C 1
ATOM 1018 O O . ASP A 1 135 ? -12.413 -10.999 12.715 1.00 87.19 135 ASP A O 1
ATOM 1022 N N . TYR A 1 136 ? -14.469 -11.005 11.803 1.00 91.69 136 TYR A N 1
ATOM 1023 C CA . TYR A 1 136 ? -14.023 -10.934 10.423 1.00 91.69 136 TYR A CA 1
ATOM 1024 C C . TYR A 1 136 ? -14.612 -9.711 9.730 1.00 91.69 136 TYR A C 1
ATOM 1026 O O . TYR A 1 136 ? -15.829 -9.541 9.648 1.00 91.69 136 TYR A O 1
ATOM 1034 N N . TYR A 1 137 ? -13.733 -8.878 9.184 1.00 91.38 137 TYR A N 1
ATOM 1035 C CA . TYR A 1 137 ? -14.080 -7.646 8.491 1.00 91.38 137 TYR A CA 1
ATOM 1036 C C . TYR A 1 137 ? -13.649 -7.757 7.030 1.00 91.38 137 TYR A C 1
ATOM 1038 O O . TYR A 1 137 ? -12.498 -7.491 6.679 1.00 91.38 137 TYR A O 1
ATOM 1046 N N . GLY A 1 138 ? -14.579 -8.182 6.173 1.00 94.00 138 GLY A N 1
ATOM 1047 C CA . GLY A 1 138 ? -14.364 -8.277 4.729 1.00 94.00 138 GLY A CA 1
ATOM 1048 C C . GLY A 1 138 ? -14.002 -6.930 4.095 1.00 94.00 138 GLY A C 1
ATOM 1049 O O . GLY A 1 138 ? -14.344 -5.872 4.618 1.00 94.00 138 GLY A O 1
ATOM 1050 N N . LEU A 1 139 ? -13.304 -6.958 2.956 1.00 95.31 139 LEU A N 1
ATOM 1051 C CA . LEU A 1 139 ? -13.005 -5.758 2.156 1.00 95.31 139 LEU A CA 1
ATOM 1052 C C . LEU A 1 139 ? -12.413 -4.604 2.988 1.00 95.31 139 LEU A C 1
ATOM 1054 O O . LEU A 1 139 ? -12.850 -3.461 2.889 1.00 95.31 139 LEU A O 1
ATOM 1058 N N . SER A 1 140 ? -11.482 -4.931 3.883 1.00 96.56 140 SER A N 1
ATOM 1059 C CA . SER A 1 140 ? -10.913 -4.000 4.870 1.00 96.56 140 SER A CA 1
ATOM 1060 C C . SER A 1 140 ? -9.383 -3.913 4.796 1.00 96.56 140 SER A C 1
ATOM 1062 O O . SER A 1 140 ? -8.781 -3.084 5.476 1.00 96.56 140 SER A O 1
ATOM 1064 N N . SER A 1 141 ? -8.761 -4.743 3.954 1.00 97.00 141 SER A N 1
ATOM 1065 C CA . SER A 1 141 ? -7.336 -4.713 3.626 1.00 97.00 141 SER A CA 1
ATOM 1066 C C . SER A 1 141 ? -7.170 -4.468 2.135 1.00 97.00 141 SER A C 1
ATOM 1068 O O . SER A 1 141 ? -7.605 -5.290 1.333 1.00 97.00 141 SER A O 1
ATOM 1070 N N . PHE A 1 142 ? -6.538 -3.365 1.762 1.00 98.06 142 PHE A N 1
ATOM 1071 C CA . PHE A 1 142 ? -6.364 -2.947 0.372 1.00 98.06 142 PHE A CA 1
ATOM 1072 C C . PHE A 1 142 ? -4.882 -2.995 0.019 1.00 98.06 142 PHE A C 1
ATOM 1074 O O . PHE A 1 142 ? -4.056 -2.519 0.792 1.00 98.06 142 PHE A O 1
ATOM 1081 N N . HIS A 1 143 ? -4.532 -3.592 -1.113 1.00 98.38 143 HIS A N 1
ATOM 1082 C CA . HIS A 1 143 ? -3.152 -3.744 -1.560 1.00 98.38 143 HIS A CA 1
ATOM 1083 C C . HIS A 1 143 ? -2.978 -3.059 -2.903 1.00 98.38 143 HIS A C 1
ATOM 1085 O O . HIS A 1 143 ? -3.775 -3.279 -3.809 1.00 98.38 143 HIS A O 1
ATOM 1091 N N . GLU A 1 144 ? -1.916 -2.272 -3.006 1.00 98.00 144 GLU A N 1
ATOM 1092 C CA . GLU A 1 144 ? -1.578 -1.511 -4.194 1.00 98.00 144 GLU A CA 1
ATOM 1093 C C . GLU A 1 144 ? -0.107 -1.731 -4.547 1.00 98.00 144 GLU A C 1
ATOM 1095 O O . GLU A 1 144 ? 0.798 -1.291 -3.829 1.00 98.00 144 GLU A O 1
ATOM 1100 N N . ALA A 1 145 ? 0.139 -2.394 -5.669 1.00 98.25 145 ALA A N 1
ATOM 1101 C CA . ALA A 1 145 ? 1.450 -2.510 -6.270 1.00 98.25 145 ALA A CA 1
ATOM 1102 C C . ALA A 1 145 ? 1.745 -1.285 -7.140 1.00 98.25 145 ALA A C 1
ATOM 1104 O O . ALA A 1 145 ? 0.962 -0.867 -8.000 1.00 98.25 145 ALA A O 1
ATOM 1105 N N . LYS A 1 146 ? 2.913 -0.674 -6.921 1.00 97.31 146 LYS A N 1
ATOM 1106 C CA . LYS A 1 146 ? 3.354 0.476 -7.714 1.00 97.31 146 LYS A CA 1
ATOM 1107 C C . LYS A 1 146 ? 4.792 0.352 -8.159 1.00 97.31 146 LYS A C 1
ATOM 1109 O O . LYS A 1 146 ? 5.724 0.588 -7.396 1.00 97.31 146 LYS A O 1
ATOM 1114 N N . PHE A 1 147 ? 4.946 0.087 -9.453 1.00 97.44 147 PHE A N 1
ATOM 1115 C CA . PHE A 1 147 ? 6.228 0.051 -10.144 1.00 97.44 147 PHE A CA 1
ATOM 1116 C C . PHE A 1 147 ? 6.708 1.450 -10.568 1.00 97.44 147 PHE A C 1
ATOM 1118 O O . PHE A 1 147 ? 6.834 1.790 -11.749 1.00 97.44 147 PHE A O 1
ATOM 1125 N N . THR A 1 148 ? 6.944 2.305 -9.576 1.00 96.75 148 THR A N 1
ATOM 1126 C CA . THR A 1 148 ? 7.346 3.703 -9.773 1.00 96.75 148 THR A CA 1
ATOM 1127 C C . THR A 1 148 ? 8.634 4.027 -9.024 1.00 96.75 148 THR A C 1
ATOM 1129 O O . THR A 1 148 ? 9.079 3.271 -8.164 1.00 96.75 148 THR A O 1
ATOM 1132 N N . THR A 1 149 ? 9.215 5.179 -9.342 1.00 96.50 149 THR A N 1
ATOM 1133 C CA . THR A 1 149 ? 10.259 5.832 -8.547 1.00 96.50 149 THR A CA 1
ATOM 1134 C C . THR A 1 149 ? 9.718 7.121 -7.939 1.00 96.50 149 THR A C 1
ATOM 1136 O O . THR A 1 149 ? 8.775 7.709 -8.473 1.00 96.50 149 THR A O 1
ATOM 1139 N N . GLY A 1 150 ? 10.349 7.596 -6.869 1.00 96.50 150 GLY A N 1
ATOM 1140 C CA . GLY A 1 150 ? 10.033 8.885 -6.262 1.00 96.50 150 GLY A CA 1
ATOM 1141 C C . GLY A 1 150 ? 8.819 8.843 -5.338 1.00 96.50 150 GLY A C 1
ATOM 1142 O O . GLY A 1 150 ? 8.423 7.791 -4.836 1.00 96.50 150 GLY A O 1
ATOM 1143 N N . THR A 1 151 ? 8.262 10.018 -5.066 1.00 97.75 151 THR A N 1
ATOM 1144 C CA . THR A 1 151 ? 7.251 10.188 -4.023 1.00 97.75 151 THR A CA 1
ATOM 1145 C C . THR A 1 151 ? 5.833 9.910 -4.536 1.00 97.75 151 THR A C 1
ATOM 1147 O O . THR A 1 151 ? 5.407 10.463 -5.549 1.00 97.75 151 THR A O 1
ATOM 1150 N N . ILE A 1 152 ? 5.078 9.089 -3.805 1.00 97.94 152 ILE A N 1
ATOM 1151 C CA . ILE A 1 152 ? 3.661 8.785 -4.027 1.00 97.94 152 ILE A CA 1
ATOM 1152 C C . ILE A 1 152 ? 2.821 9.731 -3.160 1.00 97.94 152 ILE A C 1
ATOM 1154 O O . ILE A 1 152 ? 2.831 9.643 -1.931 1.00 97.94 152 ILE A O 1
ATOM 1158 N N . TYR A 1 153 ? 2.097 10.640 -3.808 1.00 98.06 153 TYR A N 1
ATOM 1159 C CA . TYR A 1 153 ? 1.246 11.659 -3.192 1.00 98.06 153 TYR A CA 1
ATOM 1160 C C . TYR A 1 153 ? -0.233 11.251 -3.226 1.00 98.06 153 TYR A C 1
ATOM 1162 O O . TYR A 1 153 ? -0.634 10.353 -3.961 1.00 98.06 153 TYR A O 1
ATOM 1170 N N . LEU A 1 154 ? -1.083 11.980 -2.495 1.00 97.50 154 LEU A N 1
ATOM 1171 C CA . LEU A 1 154 ? -2.544 11.802 -2.527 1.00 97.50 154 LEU A CA 1
ATOM 1172 C C . LEU A 1 154 ? -3.148 11.935 -3.939 1.00 97.50 154 LEU A C 1
ATOM 1174 O O . LEU A 1 154 ? -4.141 11.277 -4.244 1.00 97.50 154 LEU A O 1
ATOM 1178 N N . SER A 1 155 ? -2.555 12.778 -4.791 1.00 96.19 155 SER A N 1
ATOM 1179 C CA . SER A 1 155 ? -2.977 13.010 -6.179 1.00 96.19 155 SER A CA 1
ATOM 1180 C C . SER A 1 155 ? -2.389 12.024 -7.188 1.00 96.19 155 SER A C 1
ATOM 1182 O O . SER A 1 155 ? -2.838 11.994 -8.337 1.00 96.19 155 SER A O 1
ATOM 1184 N N . SER A 1 156 ? -1.408 11.208 -6.788 1.00 94.75 156 SER A N 1
ATOM 1185 C CA . SER A 1 156 ? -0.763 10.253 -7.687 1.00 94.75 156 SER A CA 1
ATOM 1186 C C . SER A 1 156 ? -1.786 9.304 -8.313 1.00 94.75 156 SER A C 1
ATOM 1188 O O . SER A 1 156 ? -2.775 8.915 -7.683 1.00 94.75 156 SER A O 1
ATOM 1190 N N . PHE A 1 157 ? -1.527 8.937 -9.571 1.00 93.31 157 PHE A N 1
ATOM 1191 C CA . PHE A 1 157 ? -2.349 7.999 -10.339 1.00 93.31 157 PHE A CA 1
ATOM 1192 C C . PHE A 1 157 ? -3.814 8.444 -10.437 1.00 93.31 157 PHE A C 1
ATOM 1194 O O . PHE A 1 157 ? -4.723 7.664 -10.183 1.00 93.31 157 PHE A O 1
ATOM 1201 N N . ALA A 1 158 ? -4.050 9.717 -10.772 1.00 93.88 158 ALA A N 1
ATOM 1202 C CA . ALA A 1 158 ? -5.394 10.288 -10.876 1.00 93.88 158 ALA A CA 1
ATOM 1203 C C . ALA A 1 158 ? -6.203 10.162 -9.567 1.00 93.88 158 ALA A C 1
ATOM 1205 O O . ALA A 1 158 ? -7.358 9.723 -9.567 1.00 93.88 158 ALA A O 1
ATOM 1206 N N . HIS A 1 159 ? -5.574 10.549 -8.450 1.00 96.38 159 HIS A N 1
ATOM 1207 C CA . HIS A 1 159 ? -6.170 10.558 -7.109 1.00 96.38 159 HIS A CA 1
ATOM 1208 C C . HIS A 1 159 ? -6.633 9.178 -6.600 1.00 96.38 159 HIS A C 1
ATOM 1210 O O . HIS A 1 159 ? -7.514 9.093 -5.744 1.00 96.38 159 HIS A O 1
ATOM 1216 N N . GLN A 1 160 ? -6.042 8.080 -7.087 1.00 96.12 160 GLN A N 1
ATOM 1217 C CA . GLN A 1 160 ? -6.333 6.737 -6.562 1.00 96.12 160 GLN A CA 1
ATOM 1218 C C . GLN A 1 160 ? -5.955 6.625 -5.079 1.00 96.12 160 GLN A C 1
ATOM 1220 O O . GLN A 1 160 ? -6.710 6.061 -4.297 1.00 96.12 160 GLN A O 1
ATOM 1225 N N . ILE A 1 161 ? -4.838 7.238 -4.666 1.00 97.50 161 ILE A N 1
ATOM 1226 C CA . ILE A 1 161 ? -4.301 7.110 -3.302 1.00 97.50 161 ILE A CA 1
ATOM 1227 C C . ILE A 1 161 ? -5.253 7.655 -2.238 1.00 97.50 161 ILE A C 1
ATOM 1229 O O . ILE A 1 161 ? -5.534 6.975 -1.251 1.00 97.50 161 ILE A O 1
ATOM 1233 N N . ILE A 1 162 ? -5.788 8.862 -2.441 1.00 97.56 162 ILE A N 1
ATOM 1234 C CA . ILE A 1 162 ? -6.798 9.411 -1.528 1.00 97.56 162 ILE A CA 1
ATOM 1235 C C . ILE A 1 162 ? -8.097 8.591 -1.564 1.00 97.56 162 ILE A C 1
ATOM 1237 O O . ILE A 1 162 ? -8.752 8.436 -0.536 1.00 97.56 162 ILE A O 1
ATOM 1241 N N . GLY A 1 163 ? -8.430 8.004 -2.718 1.00 97.69 163 GLY A N 1
ATOM 1242 C CA . GLY A 1 163 ? -9.559 7.090 -2.843 1.00 97.69 163 GLY A CA 1
ATOM 1243 C C . GLY A 1 163 ? -9.377 5.784 -2.062 1.00 97.69 163 GLY A C 1
ATOM 1244 O O . GLY A 1 163 ? -10.332 5.332 -1.437 1.00 97.69 163 GLY A O 1
ATOM 1245 N N . TYR A 1 164 ? -8.165 5.213 -2.017 1.00 98.00 164 TYR A N 1
ATOM 1246 C CA . TYR A 1 164 ? -7.857 4.039 -1.184 1.00 98.00 164 TYR A CA 1
ATOM 1247 C C . TYR A 1 164 ? -8.114 4.315 0.291 1.00 98.00 164 TYR A C 1
ATOM 1249 O O . TYR A 1 164 ? -8.747 3.502 0.961 1.00 98.00 164 TYR A O 1
ATOM 1257 N N . ILE A 1 165 ? -7.681 5.476 0.786 1.00 98.38 165 ILE A N 1
ATOM 1258 C CA . ILE A 1 165 ? -7.907 5.875 2.179 1.00 98.38 165 ILE A CA 1
ATOM 1259 C C . ILE A 1 165 ? -9.406 6.053 2.454 1.00 98.38 165 ILE A C 1
ATOM 1261 O O . ILE A 1 165 ? -9.908 5.524 3.444 1.00 98.38 165 ILE A O 1
ATOM 1265 N N . ASP A 1 166 ? -10.133 6.736 1.565 1.00 98.44 166 ASP A N 1
ATOM 1266 C CA . ASP A 1 166 ? -11.580 6.948 1.695 1.00 98.44 166 ASP A CA 1
ATOM 1267 C C . ASP A 1 166 ? -12.357 5.620 1.719 1.00 98.44 166 ASP A C 1
ATOM 1269 O O . ASP A 1 166 ? -13.186 5.389 2.603 1.00 98.44 166 ASP A O 1
ATOM 1273 N N . VAL A 1 167 ? -12.056 4.696 0.802 1.00 98.12 167 VAL A N 1
ATOM 1274 C CA . VAL A 1 167 ? -12.703 3.375 0.776 1.00 98.12 167 VAL A CA 1
ATOM 1275 C C . VAL A 1 167 ? -12.329 2.549 2.004 1.00 98.12 167 VAL A C 1
ATOM 1277 O O . VAL A 1 167 ? -13.210 1.954 2.624 1.00 98.12 167 VAL A O 1
ATOM 1280 N N . ALA A 1 168 ? -11.059 2.555 2.414 1.00 97.69 168 ALA A N 1
ATOM 1281 C CA . ALA A 1 168 ? -10.608 1.840 3.603 1.00 97.69 168 ALA A CA 1
ATOM 1282 C C . ALA A 1 168 ? -11.302 2.350 4.873 1.00 97.69 168 ALA A C 1
ATOM 1284 O O . ALA A 1 168 ? -11.843 1.550 5.642 1.00 97.69 168 ALA A O 1
ATOM 1285 N N . LYS A 1 169 ? -11.386 3.671 5.054 1.00 97.00 169 LYS A N 1
ATOM 1286 C CA . LYS A 1 169 ? -12.126 4.314 6.150 1.00 97.00 169 LYS A CA 1
ATOM 1287 C C . LYS A 1 169 ? -13.597 3.903 6.178 1.00 97.00 169 LYS A C 1
ATOM 1289 O O . LYS A 1 169 ? -14.174 3.764 7.251 1.00 97.00 169 LYS A O 1
ATOM 1294 N N . ASN A 1 170 ? -14.209 3.696 5.016 1.00 97.12 170 ASN A N 1
ATOM 1295 C CA . ASN A 1 170 ? -15.617 3.321 4.898 1.00 97.12 170 ASN A CA 1
ATOM 1296 C C . ASN A 1 170 ? -15.854 1.800 4.790 1.00 97.12 170 ASN A C 1
ATOM 1298 O O . ASN A 1 170 ? -16.992 1.380 4.583 1.00 97.12 170 ASN A O 1
ATOM 1302 N N . SER A 1 171 ? -14.823 0.966 4.945 1.00 96.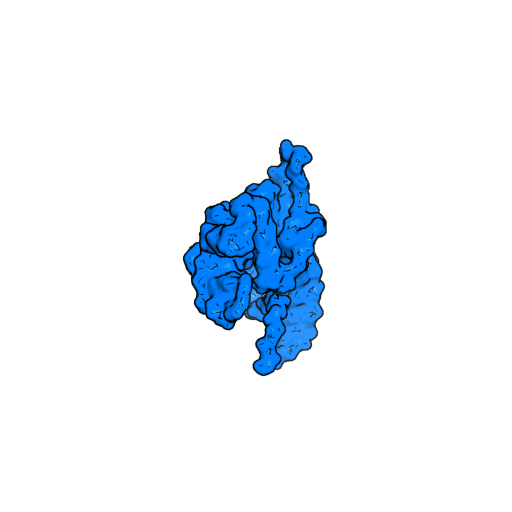88 171 SER A N 1
ATOM 1303 C CA . SER A 1 171 ? -14.940 -0.502 4.957 1.00 96.88 171 SER A CA 1
ATOM 1304 C C . SER A 1 171 ? -15.694 -1.031 6.188 1.00 96.88 171 SER A C 1
ATOM 1306 O O . SER A 1 171 ? -16.039 -0.273 7.098 1.00 96.88 171 SER A O 1
ATOM 1308 N N . SER A 1 172 ? -15.944 -2.346 6.269 1.00 95.06 172 SER A N 1
ATOM 1309 C CA . SER A 1 172 ? -16.558 -2.928 7.473 1.00 95.06 172 SER A CA 1
ATOM 1310 C C . SER A 1 172 ? -15.705 -2.716 8.724 1.00 95.06 172 SER A C 1
ATOM 1312 O O . SER A 1 172 ? -16.270 -2.408 9.767 1.00 95.06 172 SER A O 1
ATOM 1314 N N . ALA A 1 173 ? -14.371 -2.803 8.630 1.00 92.88 173 ALA A N 1
ATOM 1315 C CA . ALA A 1 173 ? -13.484 -2.470 9.749 1.00 92.88 173 ALA A CA 1
ATOM 1316 C C . ALA A 1 173 ? -13.548 -0.969 10.068 1.00 92.88 173 ALA A C 1
ATOM 1318 O O . ALA A 1 173 ? -13.820 -0.558 11.195 1.00 92.88 173 ALA A O 1
ATOM 1319 N N . GLY A 1 174 ? -13.406 -0.135 9.035 1.00 92.56 174 GLY A N 1
ATOM 1320 C CA . GLY A 1 174 ? -13.434 1.321 9.155 1.00 92.56 174 GLY A CA 1
ATOM 1321 C C . GLY A 1 174 ? -14.771 1.906 9.619 1.00 92.56 174 GLY A C 1
ATOM 1322 O O . GLY A 1 174 ? -14.812 3.072 10.008 1.00 92.56 174 GLY A O 1
ATOM 1323 N N . ARG A 1 175 ? -15.855 1.118 9.641 1.00 93.62 175 ARG A N 1
ATOM 1324 C CA . ARG A 1 175 ? -17.172 1.478 10.199 1.00 93.62 175 ARG A CA 1
ATOM 1325 C C . ARG A 1 175 ? -17.564 0.682 11.437 1.00 93.62 175 ARG A C 1
ATOM 1327 O O . ARG A 1 175 ? -18.549 1.053 12.071 1.00 93.62 175 ARG A O 1
ATOM 1334 N N . ALA A 1 176 ? -16.808 -0.350 11.803 1.00 89.81 176 ALA A N 1
ATOM 1335 C CA . ALA A 1 176 ? -17.124 -1.179 12.953 1.00 89.81 176 ALA A CA 1
ATOM 1336 C C . ALA A 1 176 ? -17.270 -0.317 14.216 1.00 89.81 176 ALA A C 1
ATOM 1338 O O . ALA A 1 176 ? -16.536 0.679 14.370 1.00 89.81 176 ALA A O 1
ATOM 1339 N N . PRO A 1 177 ? -18.206 -0.683 15.112 1.00 85.25 177 PRO A N 1
ATOM 1340 C CA . PRO A 1 177 ? -18.244 -0.096 16.434 1.00 85.25 177 PRO A CA 1
ATOM 1341 C C . PRO A 1 177 ? -16.942 -0.414 17.170 1.00 85.25 177 PRO A C 1
ATOM 1343 O O . PRO A 1 177 ? -16.177 -1.306 16.798 1.00 85.25 177 PRO A O 1
ATOM 1346 N N . ILE A 1 178 ? -16.703 0.332 18.237 1.00 78.19 178 ILE A N 1
ATOM 1347 C CA . ILE A 1 178 ? -15.651 -0.013 19.180 1.00 78.19 178 ILE A CA 1
ATOM 1348 C C . ILE A 1 178 ? -16.039 -1.350 19.836 1.00 78.19 178 ILE A C 1
ATOM 1350 O O . ILE A 1 178 ? -17.134 -1.474 20.383 1.00 78.19 178 ILE A O 1
ATOM 1354 N N . ALA A 1 179 ? -15.166 -2.348 19.730 1.00 68.62 179 ALA A N 1
ATOM 1355 C CA . ALA A 1 179 ? -15.333 -3.671 20.315 1.00 68.62 179 ALA A CA 1
ATOM 1356 C C . ALA A 1 179 ? -14.991 -3.677 21.819 1.00 68.62 179 ALA A C 1
ATOM 1358 O O . ALA A 1 179 ? -14.536 -2.679 22.393 1.00 68.62 179 ALA A O 1
ATOM 1359 N N . LEU A 1 180 ? -15.195 -4.830 22.464 1.00 56.25 180 LEU A N 1
ATOM 1360 C CA . LEU A 1 180 ? -14.754 -5.087 23.838 1.00 56.25 180 LEU A CA 1
ATOM 1361 C C . LEU A 1 180 ? -13.253 -4.783 23.980 1.00 56.25 180 LEU A C 1
ATOM 1363 O O . LEU A 1 180 ? -12.434 -5.257 23.200 1.00 56.25 180 LEU A O 1
ATOM 1367 N N . GLY A 1 181 ? -12.905 -3.957 24.969 1.00 60.75 181 GLY A N 1
ATOM 1368 C CA . GLY A 1 181 ? -11.539 -3.451 25.159 1.00 60.75 181 GLY A CA 1
ATOM 1369 C C . GLY A 1 181 ? -11.277 -2.069 24.553 1.00 60.75 181 GLY A C 1
ATOM 1370 O O . GLY A 1 181 ? -10.144 -1.600 24.593 1.00 60.75 181 GLY A O 1
ATOM 1371 N N . GLY A 1 182 ? -12.297 -1.392 24.013 1.00 64.00 182 GLY A N 1
ATOM 1372 C CA . GLY A 1 182 ? -12.140 -0.022 23.514 1.00 64.00 182 GLY A CA 1
ATOM 1373 C C . GLY A 1 182 ? -11.450 0.060 22.148 1.00 64.00 182 GLY A C 1
ATOM 1374 O O . GLY A 1 182 ? -11.111 1.151 21.694 1.00 64.00 182 GLY A O 1
ATOM 1375 N N . LEU A 1 183 ? -11.262 -1.082 21.481 1.00 69.75 183 LEU A N 1
ATOM 1376 C CA . LEU A 1 183 ? -10.528 -1.185 20.227 1.00 69.75 183 LEU A CA 1
ATOM 1377 C C . LEU A 1 183 ? -11.467 -1.169 19.031 1.00 69.75 183 LEU A C 1
ATOM 1379 O O . LEU A 1 183 ? -12.534 -1.777 19.041 1.00 69.75 183 LEU A O 1
ATOM 1383 N N . ARG A 1 184 ? -11.038 -0.511 17.961 1.00 80.19 184 ARG A N 1
ATOM 1384 C CA . ARG A 1 184 ? -11.682 -0.605 16.656 1.00 80.19 184 ARG A CA 1
ATOM 1385 C C . ARG A 1 184 ? -10.768 -1.393 15.721 1.00 80.19 184 ARG A C 1
ATOM 1387 O O . ARG A 1 184 ? -9.570 -1.116 15.731 1.00 80.19 184 ARG A O 1
ATOM 1394 N N . PRO A 1 185 ? -11.283 -2.315 14.890 1.00 88.69 185 PRO A N 1
ATOM 1395 C CA . PRO A 1 185 ? -10.489 -2.855 13.792 1.00 88.69 185 PRO A CA 1
ATOM 1396 C C . PRO A 1 185 ? -10.008 -1.708 12.894 1.00 88.69 185 PRO A C 1
ATOM 1398 O O . PRO A 1 185 ? -10.807 -0.929 12.370 1.00 88.69 185 PRO A O 1
ATOM 1401 N N . THR A 1 186 ? -8.696 -1.593 12.725 1.00 92.25 186 THR A N 1
ATOM 1402 C CA . THR A 1 186 ? -8.100 -0.546 11.893 1.00 92.25 186 THR A CA 1
ATOM 1403 C C . THR A 1 186 ? -8.030 -1.040 10.450 1.00 92.25 186 THR A C 1
ATOM 1405 O O . THR A 1 186 ? -7.278 -1.979 10.194 1.00 92.25 186 THR A O 1
ATOM 1408 N N . PRO A 1 187 ? -8.784 -0.462 9.495 1.00 96.00 187 PRO A N 1
ATOM 1409 C CA . PRO A 1 187 ? -8.634 -0.800 8.083 1.00 96.00 187 PRO A CA 1
ATOM 1410 C C . PRO A 1 187 ? -7.226 -0.453 7.592 1.00 96.00 187 PRO A C 1
ATOM 1412 O O . PRO A 1 187 ? -6.596 0.475 8.104 1.00 96.00 187 PRO A O 1
ATOM 1415 N N . VAL A 1 188 ? -6.731 -1.184 6.594 1.00 97.38 188 VAL A N 1
ATOM 1416 C CA . VAL A 1 188 ? -5.324 -1.096 6.182 1.00 97.38 188 VAL A CA 1
ATOM 1417 C C . VAL A 1 188 ? -5.163 -0.899 4.676 1.00 97.38 188 VAL A C 1
ATOM 1419 O O . VAL A 1 188 ? -5.907 -1.471 3.878 1.00 97.38 188 VAL A O 1
ATOM 1422 N N . VAL A 1 189 ? -4.154 -0.118 4.294 1.00 98.38 189 VAL A N 1
ATOM 1423 C CA . VAL A 1 189 ? -3.679 0.056 2.917 1.00 98.38 189 VAL A CA 1
ATOM 1424 C C . VAL A 1 189 ? -2.207 -0.352 2.859 1.00 98.38 189 VAL A C 1
ATOM 1426 O O . VAL A 1 189 ? -1.376 0.186 3.591 1.00 98.38 189 VAL A O 1
ATOM 1429 N N . PHE A 1 190 ? -1.879 -1.302 1.989 1.00 98.38 190 PHE A N 1
ATOM 1430 C CA . PHE A 1 190 ? -0.521 -1.764 1.725 1.00 98.38 190 PHE A CA 1
ATOM 1431 C C . PHE A 1 190 ? -0.015 -1.198 0.404 1.00 98.38 190 PHE A C 1
ATOM 1433 O O . PHE A 1 190 ? -0.618 -1.426 -0.639 1.00 98.38 190 PHE A O 1
ATOM 1440 N N . PHE A 1 191 ? 1.146 -0.556 0.445 1.00 98.56 191 PHE A N 1
ATOM 1441 C CA . PHE A 1 191 ? 1.932 -0.220 -0.732 1.00 98.56 191 PHE A CA 1
ATOM 1442 C C . PHE A 1 191 ? 2.999 -1.286 -0.959 1.00 98.56 191 PHE A C 1
ATOM 1444 O O . PHE A 1 191 ? 3.843 -1.518 -0.094 1.00 98.56 191 PHE A O 1
ATOM 1451 N N . LEU A 1 192 ? 2.964 -1.935 -2.118 1.00 98.62 192 LEU A N 1
ATOM 1452 C CA . LEU A 1 192 ? 3.977 -2.887 -2.562 1.00 98.62 192 LEU A CA 1
ATOM 1453 C C . LEU A 1 192 ? 4.844 -2.170 -3.598 1.00 98.62 192 LEU A C 1
ATOM 1455 O O . LEU A 1 192 ? 4.356 -1.827 -4.676 1.00 98.62 192 LEU A O 1
ATOM 1459 N N . THR A 1 193 ? 6.096 -1.861 -3.265 1.00 98.62 193 THR A N 1
ATOM 1460 C CA . THR A 1 193 ? 6.903 -0.955 -4.094 1.00 98.62 193 THR A CA 1
ATOM 1461 C C . THR A 1 193 ? 8.350 -1.417 -4.259 1.00 98.62 193 THR A C 1
ATOM 1463 O O . THR A 1 193 ? 8.871 -2.162 -3.428 1.00 98.62 193 THR A O 1
ATOM 1466 N N . PRO A 1 194 ? 9.058 -0.917 -5.286 1.00 98.44 194 PRO A N 1
ATOM 1467 C CA . PRO A 1 194 ? 10.514 -0.868 -5.274 1.00 98.44 194 PRO A CA 1
ATOM 1468 C C . PRO A 1 194 ? 11.041 -0.007 -4.112 1.00 98.44 194 PRO A C 1
ATOM 1470 O O . PRO A 1 194 ? 10.313 0.808 -3.535 1.00 98.44 194 PRO A O 1
ATOM 1473 N N . SER A 1 195 ? 12.325 -0.150 -3.787 1.00 98.38 195 SER A N 1
ATOM 1474 C CA . SER A 1 195 ? 12.975 0.523 -2.651 1.00 98.38 195 SER A CA 1
ATOM 1475 C C . SER A 1 195 ? 13.116 2.038 -2.801 1.00 98.38 195 SER A C 1
ATOM 1477 O O . SER A 1 195 ? 13.204 2.755 -1.806 1.00 98.38 195 SER A O 1
ATOM 1479 N N . ASN A 1 196 ? 13.094 2.542 -4.035 1.00 97.88 196 ASN A N 1
ATOM 1480 C CA . ASN A 1 196 ? 13.207 3.964 -4.355 1.00 97.88 196 ASN A CA 1
ATOM 1481 C C . ASN A 1 196 ? 11.853 4.656 -4.603 1.00 97.88 196 ASN A C 1
ATOM 1483 O O . ASN A 1 196 ? 11.822 5.734 -5.203 1.00 97.88 196 ASN A O 1
ATOM 1487 N N . ALA A 1 197 ? 10.748 4.052 -4.157 1.00 98.25 197 ALA A N 1
ATOM 1488 C CA . ALA A 1 197 ? 9.442 4.696 -4.063 1.00 98.25 197 ALA A CA 1
ATOM 1489 C C . ALA A 1 197 ? 9.146 5.080 -2.607 1.00 98.25 197 ALA A C 1
ATOM 1491 O O . ALA A 1 197 ? 9.213 4.238 -1.713 1.00 98.25 197 ALA A O 1
ATOM 1492 N N . THR A 1 198 ? 8.776 6.336 -2.375 1.00 97.94 198 THR A N 1
ATOM 1493 C CA . THR A 1 198 ? 8.546 6.888 -1.033 1.00 97.94 198 THR A CA 1
ATOM 1494 C C . THR A 1 198 ? 7.085 7.286 -0.878 1.00 97.94 198 THR A C 1
ATOM 1496 O O . THR A 1 198 ? 6.537 7.963 -1.742 1.00 97.94 198 THR A O 1
ATOM 1499 N N . ILE A 1 199 ? 6.437 6.932 0.230 1.00 97.75 199 ILE A N 1
ATOM 1500 C CA . ILE A 1 199 ? 5.075 7.407 0.520 1.00 97.75 199 ILE A CA 1
ATOM 1501 C C . ILE A 1 199 ? 5.136 8.822 1.107 1.00 97.75 199 ILE A C 1
ATOM 1503 O O . ILE A 1 199 ? 5.856 9.070 2.073 1.00 97.75 199 ILE A O 1
ATOM 1507 N N . ALA A 1 200 ? 4.394 9.771 0.527 1.00 96.94 200 ALA A N 1
ATOM 1508 C CA . ALA A 1 200 ? 4.412 11.158 0.985 1.00 96.94 200 ALA A CA 1
ATOM 1509 C C . ALA A 1 200 ? 3.866 11.306 2.414 1.00 96.94 200 ALA A C 1
ATOM 1511 O O . ALA A 1 200 ? 2.882 10.666 2.794 1.00 96.94 200 ALA A O 1
ATOM 1512 N N . ALA A 1 201 ? 4.412 12.267 3.165 1.00 95.75 201 ALA A N 1
ATOM 1513 C CA . ALA A 1 201 ? 3.905 12.624 4.490 1.00 95.75 201 ALA A CA 1
ATOM 1514 C C . ALA A 1 201 ? 2.413 13.008 4.475 1.00 95.75 201 ALA A C 1
ATOM 1516 O O . ALA A 1 201 ? 1.689 12.685 5.411 1.00 95.75 201 ALA A O 1
ATOM 1517 N N . SER A 1 202 ? 1.920 13.637 3.400 1.00 96.06 202 SER A N 1
ATOM 1518 C CA . SER A 1 202 ? 0.496 13.970 3.262 1.00 96.06 202 SER A CA 1
ATOM 1519 C C . SER A 1 202 ? -0.403 12.731 3.211 1.00 96.06 202 SER A C 1
ATOM 1521 O O . SER A 1 202 ? -1.469 12.742 3.814 1.00 96.06 202 SER A O 1
ATOM 1523 N N . VAL A 1 203 ? 0.041 11.641 2.574 1.00 97.12 203 VAL A N 1
ATOM 1524 C CA . VAL A 1 203 ? -0.681 10.356 2.563 1.00 97.12 203 VAL A CA 1
ATOM 1525 C C . VAL A 1 203 ? -0.760 9.788 3.978 1.00 97.12 203 VAL A C 1
ATOM 1527 O O . VAL A 1 203 ? -1.841 9.423 4.437 1.00 97.12 203 VAL A O 1
ATOM 1530 N N . ILE A 1 204 ? 0.369 9.784 4.692 1.00 96.12 204 ILE A N 1
ATOM 1531 C CA . ILE A 1 204 ? 0.471 9.312 6.079 1.00 96.12 204 ILE A CA 1
ATOM 1532 C C . ILE A 1 204 ? -0.444 10.121 7.010 1.00 96.12 204 ILE A C 1
ATOM 1534 O O . ILE A 1 204 ? -1.195 9.537 7.793 1.00 96.12 204 ILE A O 1
ATOM 1538 N N . ILE A 1 205 ? -0.421 11.454 6.915 1.00 94.50 205 ILE A N 1
ATOM 1539 C CA . ILE A 1 205 ? -1.242 12.354 7.740 1.00 94.50 205 ILE A CA 1
ATOM 1540 C C . ILE A 1 205 ? -2.733 12.155 7.450 1.00 94.50 205 ILE A C 1
ATOM 1542 O O . ILE A 1 205 ? -3.515 11.981 8.385 1.00 94.50 205 ILE A O 1
ATOM 1546 N N . THR A 1 206 ? -3.140 12.127 6.178 1.00 95.94 206 THR A N 1
ATOM 1547 C CA . THR A 1 206 ? -4.545 11.906 5.806 1.00 95.94 206 THR A CA 1
ATOM 1548 C C . THR A 1 206 ? -5.040 10.548 6.297 1.00 95.94 206 THR A C 1
ATOM 1550 O O . THR A 1 206 ? -6.057 10.492 6.983 1.00 95.94 206 THR A O 1
ATOM 1553 N N . ALA A 1 207 ? -4.288 9.470 6.048 1.00 96.50 207 ALA A N 1
ATOM 1554 C CA . ALA A 1 207 ? -4.655 8.133 6.513 1.00 96.50 207 ALA A CA 1
ATOM 1555 C C . ALA A 1 207 ? -4.752 8.057 8.043 1.00 96.50 207 ALA A C 1
ATOM 1557 O O . ALA A 1 207 ? -5.657 7.432 8.585 1.00 96.50 207 ALA A O 1
ATOM 1558 N N . THR A 1 208 ? -3.861 8.754 8.747 1.00 94.31 208 THR A N 1
ATOM 1559 C CA . THR A 1 208 ? -3.897 8.859 10.209 1.00 94.31 208 THR A CA 1
ATOM 1560 C C . THR A 1 208 ? -5.178 9.504 10.713 1.00 94.31 208 THR A C 1
ATOM 1562 O O . THR A 1 208 ? -5.845 8.941 11.582 1.00 94.31 208 THR A O 1
ATOM 1565 N N . ASN A 1 209 ? -5.533 10.663 10.157 1.00 93.75 209 ASN A N 1
ATOM 1566 C CA . ASN A 1 209 ? -6.752 11.384 10.524 1.00 93.75 209 ASN A CA 1
ATOM 1567 C C . ASN A 1 209 ? -8.004 10.543 10.242 1.00 93.75 209 ASN A C 1
ATOM 1569 O O . ASN A 1 209 ? -8.974 10.587 10.999 1.00 93.75 209 ASN A O 1
ATOM 1573 N N . ASP A 1 210 ? -7.944 9.723 9.195 1.00 94.94 210 ASP A N 1
ATOM 1574 C CA . ASP A 1 210 ? -9.007 8.807 8.798 1.00 94.94 210 ASP A CA 1
ATOM 1575 C C . ASP A 1 210 ? -8.959 7.439 9.498 1.00 94.94 210 ASP A C 1
ATOM 1577 O O . ASP A 1 210 ? -9.822 6.596 9.246 1.00 94.94 210 ASP A O 1
ATOM 1581 N N . ARG A 1 211 ? -8.013 7.231 10.427 1.00 93.75 211 ARG A N 1
ATOM 1582 C CA . ARG A 1 211 ? -7.805 5.975 11.172 1.00 93.75 211 ARG A CA 1
ATOM 1583 C C . ARG A 1 211 ? -7.622 4.759 10.254 1.00 93.75 211 ARG A C 1
ATOM 1585 O O . ARG A 1 211 ? -8.170 3.689 10.510 1.00 93.75 211 ARG A O 1
ATOM 1592 N N . VAL A 1 212 ? -6.847 4.935 9.190 1.00 95.81 212 VAL A N 1
ATOM 1593 C CA . VAL A 1 212 ? -6.436 3.893 8.243 1.00 95.81 212 VAL A CA 1
ATOM 1594 C C . VAL A 1 212 ? -4.945 3.634 8.428 1.00 95.81 212 VAL A C 1
ATOM 1596 O O . VAL A 1 212 ? -4.138 4.559 8.326 1.00 95.81 212 VAL A O 1
ATOM 1599 N N . ALA A 1 213 ? -4.550 2.389 8.688 1.00 96.44 213 ALA A N 1
ATOM 1600 C CA . ALA A 1 213 ? -3.136 2.042 8.766 1.00 96.44 213 ALA A CA 1
ATOM 1601 C C . ALA A 1 213 ? -2.526 1.959 7.366 1.00 96.44 213 ALA A C 1
ATOM 1603 O O . ALA A 1 213 ? -3.110 1.383 6.449 1.00 96.44 213 ALA A O 1
ATOM 1604 N N . VAL A 1 214 ? -1.327 2.506 7.218 1.00 97.56 214 VAL A N 1
ATOM 1605 C CA . VAL A 1 214 ? -0.559 2.477 5.981 1.00 97.56 214 VAL A CA 1
ATOM 1606 C C . VAL A 1 214 ? 0.681 1.639 6.210 1.00 97.56 214 VAL A C 1
ATOM 1608 O O . VAL A 1 214 ? 1.504 1.947 7.072 1.00 97.56 214 VAL A O 1
ATOM 1611 N N . TYR A 1 215 ? 0.822 0.600 5.405 1.00 98.19 215 TYR A N 1
ATOM 1612 C CA . TYR A 1 215 ? 1.994 -0.253 5.391 1.00 98.19 215 TYR A CA 1
ATOM 1613 C C . TYR A 1 215 ? 2.725 -0.112 4.064 1.00 98.19 215 TYR A C 1
ATOM 1615 O O . TYR A 1 215 ? 2.097 0.053 3.019 1.00 98.19 215 TYR A O 1
ATOM 1623 N N . GLN A 1 216 ? 4.044 -0.254 4.091 1.00 98.19 216 GLN A N 1
ATOM 1624 C CA . GLN A 1 216 ? 4.856 -0.402 2.890 1.00 98.19 216 GLN A CA 1
ATOM 1625 C C . GLN A 1 216 ? 5.648 -1.705 2.957 1.00 98.19 216 GLN A C 1
ATOM 1627 O O . GLN A 1 216 ? 6.224 -2.039 3.990 1.00 98.19 216 GLN A O 1
ATOM 1632 N N . ARG A 1 217 ? 5.660 -2.448 1.853 1.00 98.25 217 ARG A N 1
ATOM 1633 C CA . ARG A 1 217 ? 6.550 -3.585 1.617 1.00 98.25 217 ARG A CA 1
ATOM 1634 C C . ARG A 1 217 ? 7.463 -3.230 0.458 1.00 98.25 217 ARG A C 1
ATOM 1636 O O . ARG A 1 217 ? 6.996 -2.715 -0.558 1.00 98.25 217 ARG A O 1
ATOM 1643 N N . ILE A 1 218 ? 8.740 -3.535 0.613 1.00 98.38 218 ILE A N 1
ATOM 1644 C CA . ILE A 1 218 ? 9.768 -3.301 -0.396 1.00 98.38 218 ILE A CA 1
ATOM 1645 C C . ILE A 1 218 ? 10.100 -4.613 -1.099 1.00 98.38 218 ILE A C 1
ATOM 1647 O O . ILE A 1 218 ? 10.185 -5.651 -0.448 1.00 98.38 218 ILE A O 1
ATOM 1651 N N . ALA A 1 219 ? 10.275 -4.570 -2.418 1.00 97.69 219 ALA A N 1
ATOM 1652 C CA . ALA A 1 219 ? 10.840 -5.685 -3.168 1.00 97.69 219 ALA A CA 1
ATOM 1653 C C . ALA A 1 219 ? 12.306 -5.904 -2.759 1.00 97.69 219 ALA A C 1
ATOM 1655 O O . ALA A 1 219 ? 13.107 -4.968 -2.766 1.00 97.69 219 ALA A O 1
ATOM 1656 N N . CYS A 1 220 ? 12.647 -7.134 -2.406 1.00 96.62 220 CYS A N 1
ATOM 1657 C CA . CYS A 1 220 ? 13.951 -7.543 -1.905 1.00 96.62 220 CYS A CA 1
ATOM 1658 C C . CYS A 1 220 ? 14.469 -8.731 -2.717 1.00 96.62 220 CYS A C 1
ATOM 1660 O O . CYS A 1 220 ? 13.687 -9.459 -3.328 1.00 96.62 220 CYS A O 1
ATOM 1662 N N . ASP A 1 221 ? 15.774 -8.960 -2.667 1.00 92.56 221 ASP A N 1
ATOM 1663 C CA . ASP A 1 221 ? 16.370 -10.212 -3.124 1.00 92.56 221 ASP A CA 1
ATOM 1664 C C . ASP A 1 221 ? 15.959 -11.390 -2.251 1.00 92.56 221 ASP A C 1
ATOM 1666 O O . ASP A 1 221 ? 15.753 -11.239 -1.047 1.00 92.56 221 ASP A O 1
ATOM 1670 N N . ALA A 1 222 ? 15.886 -12.572 -2.855 1.00 85.81 222 ALA A N 1
ATOM 1671 C CA . ALA A 1 222 ? 15.594 -13.824 -2.165 1.00 85.81 222 ALA A CA 1
ATOM 1672 C C . ALA A 1 222 ? 16.813 -14.772 -2.220 1.00 85.81 222 ALA A C 1
ATOM 1674 O O . ALA A 1 222 ? 16.809 -15.745 -2.974 1.00 85.81 222 ALA A O 1
ATOM 1675 N N . PRO A 1 223 ? 17.886 -14.509 -1.444 1.00 68.25 223 PRO A N 1
ATOM 1676 C CA . PRO A 1 223 ? 19.164 -15.218 -1.583 1.00 68.25 223 PRO A CA 1
ATOM 1677 C C . PRO A 1 223 ? 19.115 -16.708 -1.198 1.00 68.25 223 PRO A C 1
ATOM 1679 O O . PRO A 1 223 ? 20.045 -17.447 -1.505 1.00 68.25 223 PRO A O 1
ATOM 1682 N N . SER A 1 224 ? 18.064 -17.162 -0.510 1.00 63.72 224 SER A N 1
ATOM 1683 C CA . SER A 1 224 ? 17.935 -18.528 0.017 1.00 63.72 224 SER A CA 1
ATOM 1684 C C . SER A 1 224 ? 17.075 -19.473 -0.834 1.00 63.72 224 SER A C 1
ATOM 1686 O O . SER A 1 224 ? 16.952 -20.646 -0.481 1.00 63.72 224 SER A O 1
ATOM 1688 N N . THR A 1 225 ? 16.495 -19.014 -1.948 1.00 57.09 225 THR A N 1
ATOM 1689 C CA . THR A 1 225 ? 15.640 -19.833 -2.828 1.00 57.09 225 THR A CA 1
ATOM 1690 C C . THR A 1 225 ? 16.318 -20.082 -4.181 1.00 57.09 225 THR A C 1
ATOM 1692 O O . THR A 1 225 ? 16.296 -19.195 -5.030 1.00 57.09 225 THR A O 1
ATOM 1695 N N . PRO A 1 226 ? 16.912 -21.270 -4.424 1.00 46.84 226 PRO A N 1
ATOM 1696 C CA . PRO A 1 226 ? 17.668 -21.580 -5.643 1.00 46.84 226 PRO A CA 1
ATOM 1697 C C . PRO A 1 226 ? 16.771 -21.911 -6.856 1.00 46.84 226 PRO A C 1
ATOM 1699 O O . PRO A 1 226 ? 16.993 -22.897 -7.559 1.00 46.84 226 PRO A O 1
ATOM 1702 N N . SER A 1 227 ? 15.745 -21.101 -7.122 1.00 52.12 227 SER A N 1
ATOM 1703 C CA . SER A 1 227 ? 14.897 -21.234 -8.314 1.00 52.12 227 SER A CA 1
ATOM 1704 C C . SER A 1 227 ? 14.273 -19.898 -8.712 1.00 52.12 227 SER A C 1
ATOM 1706 O O . SER A 1 227 ? 13.634 -19.292 -7.863 1.00 52.12 227 SER A O 1
ATOM 1708 N N . THR A 1 228 ? 14.433 -19.515 -9.989 1.00 48.09 228 THR A N 1
ATOM 1709 C CA . THR A 1 228 ? 13.677 -18.605 -10.901 1.00 48.09 228 THR A CA 1
ATOM 1710 C C . THR A 1 228 ? 12.953 -17.334 -10.412 1.00 48.09 228 THR A C 1
ATOM 1712 O O . THR A 1 228 ? 12.604 -16.502 -11.244 1.00 48.09 228 THR A O 1
ATOM 1715 N N . THR A 1 229 ? 12.733 -17.123 -9.123 1.00 58.66 229 THR A N 1
ATOM 1716 C CA . THR A 1 229 ? 12.202 -15.897 -8.526 1.00 58.66 229 THR A CA 1
ATOM 1717 C C . THR A 1 229 ? 13.215 -15.388 -7.512 1.00 58.66 229 THR A C 1
ATOM 1719 O O . THR A 1 229 ? 13.056 -15.573 -6.310 1.00 58.66 229 THR A O 1
ATOM 1722 N N . ASP A 1 230 ? 14.248 -14.704 -8.007 1.00 82.44 230 ASP A N 1
ATOM 1723 C CA . ASP A 1 230 ? 15.292 -14.042 -7.202 1.00 82.44 230 ASP A CA 1
ATOM 1724 C C . ASP A 1 230 ? 14.758 -12.835 -6.401 1.00 82.44 230 ASP A C 1
ATOM 1726 O O . ASP A 1 230 ? 15.519 -11.979 -5.949 1.00 82.44 230 ASP A O 1
ATOM 1730 N N . MET A 1 231 ? 13.438 -12.710 -6.271 1.00 91.75 231 MET A N 1
ATOM 1731 C CA . MET A 1 231 ? 12.751 -11.565 -5.700 1.00 91.75 231 MET A CA 1
ATOM 1732 C C . MET A 1 231 ? 11.639 -12.015 -4.762 1.00 91.75 231 MET A C 1
ATOM 1734 O O . MET A 1 231 ? 10.907 -12.959 -5.052 1.00 91.75 231 MET A O 1
ATOM 1738 N N . ILE A 1 232 ? 11.461 -11.271 -3.676 1.00 93.94 232 ILE A N 1
ATOM 1739 C CA . ILE A 1 232 ? 10.358 -11.427 -2.729 1.00 93.94 232 ILE A CA 1
ATOM 1740 C C . ILE A 1 232 ? 9.912 -10.050 -2.232 1.00 93.94 232 ILE A C 1
ATOM 1742 O O . ILE A 1 232 ? 10.715 -9.127 -2.102 1.00 93.94 232 ILE A O 1
ATOM 1746 N N . MET A 1 233 ? 8.626 -9.878 -1.944 1.00 96.50 233 MET A N 1
ATOM 1747 C CA . MET A 1 233 ? 8.157 -8.732 -1.173 1.00 96.50 233 MET A CA 1
ATOM 1748 C C . MET A 1 233 ? 8.522 -8.934 0.296 1.00 96.50 233 MET A C 1
ATOM 1750 O O . MET A 1 233 ? 8.075 -9.890 0.931 1.00 96.50 233 MET A O 1
ATOM 1754 N N . GLY A 1 234 ? 9.295 -8.004 0.849 1.00 95.81 234 GLY A N 1
ATOM 1755 C CA . GLY A 1 234 ? 9.693 -8.031 2.248 1.00 95.81 234 GLY A CA 1
ATOM 1756 C C . GLY A 1 234 ? 8.528 -7.876 3.234 1.00 95.81 234 GLY A C 1
ATOM 1757 O O . GLY A 1 234 ? 7.333 -7.871 2.897 1.00 95.81 234 GLY A O 1
ATOM 1758 N N . SER A 1 235 ? 8.897 -7.734 4.501 1.00 96.06 235 SER A N 1
ATOM 1759 C CA . SER A 1 235 ? 7.964 -7.527 5.603 1.00 96.06 235 SER A CA 1
ATOM 1760 C C . SER A 1 235 ? 7.254 -6.180 5.509 1.00 96.06 235 SER A C 1
ATOM 1762 O O . SER A 1 235 ? 7.804 -5.183 5.051 1.00 96.06 235 SER A O 1
ATOM 1764 N N . ALA A 1 236 ? 6.003 -6.143 5.966 1.00 96.88 236 ALA A N 1
ATOM 1765 C CA . ALA A 1 236 ? 5.232 -4.908 6.012 1.00 96.88 236 ALA A CA 1
ATOM 1766 C C . ALA A 1 236 ? 5.755 -3.975 7.109 1.00 96.88 236 ALA A C 1
ATOM 1768 O O . ALA A 1 236 ? 5.766 -4.343 8.282 1.00 96.88 236 ALA A O 1
ATOM 1769 N N . VAL A 1 237 ? 6.112 -2.751 6.732 1.00 96.69 237 VAL A N 1
ATOM 1770 C CA . VAL A 1 237 ? 6.534 -1.690 7.648 1.00 96.69 237 VAL A CA 1
ATOM 1771 C C . VAL A 1 237 ? 5.391 -0.701 7.828 1.00 96.69 237 VAL A C 1
ATOM 1773 O O . VAL A 1 237 ? 4.907 -0.122 6.857 1.00 96.69 237 VAL A O 1
ATOM 1776 N N . LEU A 1 238 ? 4.946 -0.519 9.069 1.00 95.62 238 LEU A N 1
ATOM 1777 C CA . LEU A 1 238 ? 3.887 0.425 9.421 1.00 95.62 238 LEU A CA 1
ATOM 1778 C C . LEU A 1 238 ? 4.415 1.862 9.389 1.00 95.62 238 LEU A C 1
ATOM 1780 O O . LEU A 1 238 ? 5.369 2.189 10.091 1.00 95.62 238 LEU A O 1
ATOM 1784 N N . LEU A 1 239 ? 3.762 2.730 8.617 1.00 95.38 239 LEU A N 1
ATOM 1785 C CA . LEU A 1 239 ? 4.191 4.118 8.425 1.00 95.38 239 LEU A CA 1
ATOM 1786 C C . LEU A 1 239 ? 3.526 5.103 9.393 1.00 95.38 239 LEU A C 1
ATOM 1788 O O . LEU A 1 239 ? 3.975 6.239 9.528 1.00 95.38 239 LEU A O 1
ATOM 1792 N N . ASN A 1 240 ? 2.438 4.689 10.044 1.00 94.25 240 ASN A N 1
ATOM 1793 C CA . ASN A 1 240 ? 1.607 5.557 10.868 1.00 94.25 240 ASN A CA 1
ATOM 1794 C C . ASN A 1 240 ? 1.118 4.868 12.148 1.00 94.25 240 ASN A C 1
ATOM 1796 O O . ASN A 1 240 ? -0.080 4.728 12.375 1.00 94.25 240 ASN A O 1
ATOM 1800 N N . SER A 1 241 ? 2.046 4.453 13.014 1.00 91.25 241 SER A N 1
ATOM 1801 C CA . SER A 1 241 ? 1.747 3.717 14.256 1.00 91.25 241 SER A CA 1
ATOM 1802 C C . SER A 1 241 ? 0.738 4.390 15.190 1.00 91.25 241 SER A C 1
ATOM 1804 O O . SER A 1 241 ? 0.031 3.709 15.930 1.00 91.25 241 SER A O 1
ATOM 1806 N N . GLN A 1 242 ? 0.595 5.708 15.105 1.00 88.31 242 GLN A N 1
ATOM 1807 C CA . GLN A 1 242 ? -0.386 6.493 15.842 1.00 88.31 242 GLN A CA 1
ATOM 1808 C C . GLN A 1 242 ? -1.849 6.113 15.570 1.00 88.31 242 GLN A C 1
ATOM 1810 O O . GLN A 1 242 ? -2.695 6.412 16.406 1.00 88.31 242 GLN A O 1
ATOM 1815 N N . VAL A 1 243 ? -2.174 5.424 14.467 1.00 88.12 243 VAL A N 1
ATOM 1816 C CA . VAL A 1 243 ? -3.541 4.892 14.265 1.00 88.12 243 VAL A CA 1
ATOM 1817 C C . VAL A 1 243 ? -3.911 3.823 15.292 1.00 88.12 243 VAL A C 1
ATOM 1819 O O . VAL A 1 243 ? -5.090 3.541 15.480 1.00 88.1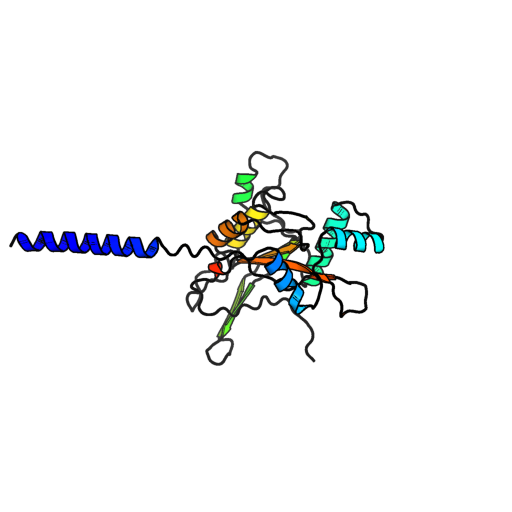2 243 VAL A O 1
ATOM 1822 N N . TYR A 1 244 ? -2.906 3.267 15.972 1.00 81.81 244 TYR A N 1
ATOM 1823 C CA . TYR A 1 244 ? -3.056 2.351 17.094 1.00 81.81 244 TYR A CA 1
ATOM 1824 C C . TYR A 1 244 ? -2.795 3.030 18.450 1.00 81.81 244 TYR A C 1
ATOM 1826 O O . TYR A 1 244 ? -2.910 2.379 19.485 1.00 81.81 244 TYR A O 1
ATOM 1834 N N . ALA A 1 245 ? -2.460 4.326 18.508 1.00 64.94 245 ALA A N 1
ATOM 1835 C CA . ALA A 1 245 ? -2.289 5.018 19.787 1.00 64.94 245 ALA A CA 1
ATOM 1836 C C . ALA A 1 245 ? -3.625 5.066 20.552 1.00 64.94 245 ALA A C 1
ATOM 1838 O O . ALA A 1 245 ? -4.666 5.385 19.984 1.00 64.94 245 ALA A O 1
ATOM 1839 N N . GLY A 1 246 ? -3.599 4.712 21.841 1.00 53.12 246 GLY A N 1
ATOM 1840 C CA . GLY A 1 246 ? -4.815 4.462 22.632 1.00 53.12 246 GLY A CA 1
ATOM 1841 C C . GLY A 1 246 ? -5.342 3.024 22.537 1.00 53.12 246 GLY A C 1
ATOM 1842 O O . GLY A 1 246 ? -6.328 2.702 23.191 1.00 53.12 246 GLY A O 1
ATOM 1843 N N . SER A 1 247 ? -4.661 2.154 21.783 1.00 44.66 247 SER A N 1
ATOM 1844 C CA . SER A 1 247 ? -4.905 0.709 21.736 1.00 44.66 247 SER A CA 1
ATOM 1845 C C . SER A 1 247 ? -3.919 -0.004 22.670 1.00 44.66 247 SER A C 1
ATOM 1847 O O . SER A 1 247 ? -2.717 -0.010 22.412 1.00 44.66 247 SER A O 1
ATOM 1849 N N . PHE A 1 248 ? -4.393 -0.579 23.775 1.00 35.94 248 PHE A N 1
ATOM 1850 C CA . PHE A 1 248 ? -3.587 -1.435 24.661 1.00 35.94 248 PHE A CA 1
ATOM 1851 C C . PHE A 1 248 ? -3.625 -2.897 24.178 1.00 35.94 248 PHE A C 1
ATOM 1853 O O . PHE A 1 248 ? -4.679 -3.360 23.751 1.00 35.94 248 PHE A O 1
ATOM 1860 N N . PRO A 1 249 ? -2.518 -3.640 24.348 1.00 41.72 249 PRO A N 1
ATOM 1861 C CA . PRO A 1 249 ? -1.525 -3.842 23.294 1.00 41.72 249 PRO A CA 1
ATOM 1862 C C . PRO A 1 249 ? -2.085 -4.607 22.067 1.00 41.72 249 PRO A C 1
ATOM 1864 O O . PRO A 1 249 ? -2.885 -5.530 22.220 1.00 41.72 249 PRO A O 1
ATOM 1867 N N . PRO A 1 250 ? -1.644 -4.280 20.839 1.00 43.06 250 PRO A N 1
ATOM 1868 C CA . PRO A 1 250 ? -2.116 -4.950 19.636 1.00 43.06 250 PRO A CA 1
ATOM 1869 C C . PRO A 1 250 ? -1.418 -6.304 19.453 1.00 43.06 250 PRO A C 1
ATOM 1871 O O . PRO A 1 250 ? -0.196 -6.366 19.338 1.00 43.06 250 PRO A O 1
ATOM 1874 N N . PHE A 1 251 ? -2.191 -7.381 19.322 1.00 37.50 251 PHE A N 1
ATOM 1875 C CA . PHE A 1 251 ? -1.771 -8.543 18.540 1.00 37.50 251 PHE A CA 1
ATOM 1876 C C . PHE A 1 251 ? -2.677 -8.609 17.311 1.00 37.50 251 PHE A C 1
ATOM 1878 O O . PHE A 1 251 ? -3.763 -9.177 17.336 1.00 37.50 251 PHE A O 1
ATOM 1885 N N . VAL A 1 252 ? -2.247 -7.962 16.231 1.00 41.84 252 VAL A N 1
ATOM 1886 C CA . VAL A 1 252 ? -2.829 -8.162 14.902 1.00 41.84 252 VAL A CA 1
ATOM 1887 C C . VAL A 1 252 ? -1.712 -8.743 14.060 1.00 41.84 252 VAL A C 1
ATOM 1889 O O . VAL A 1 252 ? -0.810 -8.025 13.638 1.00 41.84 252 VAL A O 1
ATOM 1892 N N . ILE A 1 253 ? -1.745 -10.057 13.858 1.00 39.34 253 ILE A N 1
ATOM 1893 C CA . ILE A 1 253 ? -0.984 -10.693 12.788 1.00 39.34 253 ILE A CA 1
ATOM 1894 C C . ILE A 1 253 ? -1.834 -10.477 11.536 1.00 39.34 253 ILE A C 1
ATOM 1896 O O . ILE A 1 253 ? -2.922 -11.050 11.460 1.00 39.34 253 ILE A O 1
ATOM 1900 N N . PRO A 1 254 ? -1.405 -9.685 10.538 1.00 42.81 254 PRO A N 1
ATOM 1901 C CA . PRO A 1 254 ? -1.997 -9.811 9.222 1.00 42.81 254 PRO A CA 1
ATOM 1902 C C . PRO A 1 254 ? -1.624 -11.219 8.759 1.00 42.81 254 PRO A C 1
ATOM 1904 O O . PRO A 1 254 ? -0.463 -11.480 8.442 1.00 42.81 254 PRO A O 1
ATOM 1907 N N . SER A 1 255 ? -2.577 -12.148 8.795 1.00 37.34 255 SER A N 1
ATOM 1908 C CA . SER A 1 255 ? -2.405 -13.520 8.328 1.00 37.34 255 SER A CA 1
ATOM 1909 C C . SER A 1 255 ? -2.253 -13.531 6.801 1.00 37.34 255 SER A C 1
ATOM 1911 O O . SER A 1 255 ? -3.135 -13.922 6.044 1.00 37.34 255 SER A O 1
ATOM 1913 N N . GLY A 1 256 ? -1.087 -13.099 6.324 1.00 31.81 256 GLY A N 1
ATOM 1914 C CA . GLY A 1 256 ? -0.489 -13.689 5.139 1.00 31.81 256 GLY A CA 1
ATOM 1915 C C . GLY A 1 256 ? 0.058 -15.035 5.582 1.00 31.81 256 GLY A C 1
ATOM 1916 O O . GLY A 1 256 ? 1.053 -15.083 6.299 1.00 31.81 256 GLY A O 1
ATOM 1917 N N . ARG A 1 257 ? -0.642 -16.122 5.251 1.00 26.92 257 ARG A N 1
ATOM 1918 C CA . ARG A 1 257 ? -0.163 -17.485 5.496 1.00 26.92 257 ARG A CA 1
ATOM 1919 C C . ARG A 1 257 ? 1.285 -17.610 5.006 1.00 26.92 257 ARG A C 1
ATOM 1921 O O . ARG A 1 257 ? 1.520 -17.534 3.807 1.00 26.92 257 ARG A O 1
ATOM 1928 N N . VAL A 1 258 ? 2.220 -17.880 5.913 1.00 25.73 258 VAL A N 1
ATOM 1929 C CA . VAL A 1 258 ? 3.404 -18.677 5.584 1.00 25.73 258 VAL A CA 1
ATOM 1930 C C . VAL A 1 258 ? 3.002 -20.113 5.884 1.00 25.73 258 VAL A C 1
ATOM 1932 O O . VAL A 1 258 ? 2.861 -20.508 7.040 1.00 25.73 258 VAL A O 1
ATOM 1935 N N . ALA A 1 259 ? 2.702 -20.873 4.835 1.00 24.31 259 ALA A N 1
ATOM 1936 C CA . ALA A 1 259 ? 2.656 -22.320 4.939 1.00 24.31 259 ALA A CA 1
ATOM 1937 C C . ALA A 1 259 ? 4.093 -22.814 5.165 1.00 24.31 259 ALA A C 1
ATOM 1939 O O . ALA A 1 259 ? 4.967 -22.506 4.360 1.00 24.31 259 ALA A O 1
ATOM 1940 N N . GLY A 1 260 ? 4.327 -23.563 6.246 1.00 22.75 260 GLY A N 1
ATOM 1941 C CA . GLY A 1 260 ? 5.582 -24.287 6.460 1.00 22.75 260 GLY A CA 1
ATOM 1942 C C . GLY A 1 260 ? 6.185 -24.145 7.855 1.00 22.75 260 GLY A C 1
ATOM 1943 O O . GLY A 1 260 ? 7.240 -23.544 8.006 1.00 22.75 260 GLY A O 1
ATOM 1944 N N . LEU A 1 261 ? 5.557 -24.760 8.858 1.00 23.67 261 LEU A N 1
ATOM 1945 C CA . LEU A 1 261 ? 6.304 -25.412 9.934 1.00 23.67 26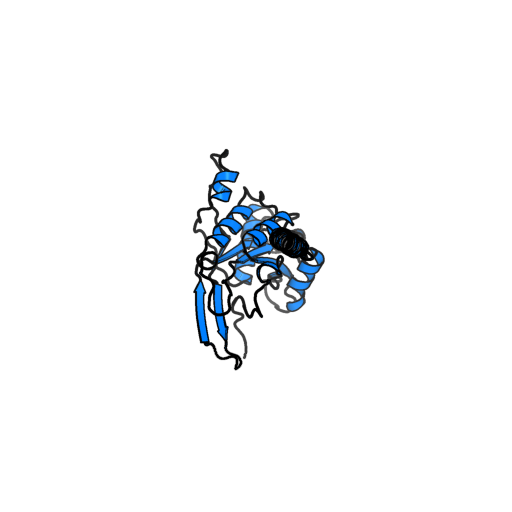1 LEU A CA 1
ATOM 1946 C C . LEU A 1 261 ? 6.000 -26.909 9.835 1.00 23.67 261 LEU A C 1
ATOM 1948 O O . LEU A 1 261 ? 4.860 -27.337 10.031 1.00 23.67 261 LEU A O 1
ATOM 1952 N N . ARG A 1 262 ? 7.023 -27.675 9.461 1.00 31.17 262 ARG A N 1
ATOM 1953 C CA . ARG A 1 262 ? 7.342 -28.920 10.152 1.00 31.17 262 ARG A CA 1
ATOM 1954 C C . ARG A 1 262 ? 8.487 -28.598 11.095 1.00 31.17 262 ARG A C 1
ATOM 1956 O O . ARG A 1 262 ? 9.369 -27.832 10.647 1.00 31.17 262 ARG A O 1
#

pLDDT: mean 83.5, std 20.53, range [22.75, 98.62]

Radius of gyration: 22.52 Å; chains: 1; bounding box: 42×68×74 Å

Foldseek 3Di:
DVPVVVVVVVVVVVVVVVVVVVVPPPPPVPPFDDLVRLQCQFCVVLVFHFFALVNQLVVCVVVVFDSDPVRSQVVQLVQLQVLLVFDFWPDWDAFPVLCVLCVVPPPDDSAAGFRGFFKFWDFDADPVRHTPDIDIFGRQEGEHEDSDAEEDECCPPSNNLVRVLRSNCVGSQVPPDQDPQRDGRQREYEYEYGSRYHYDPNSLVSSLVSLHWYWYWTKTANVPDPDDDRIHTGDIDTRHCNSCVVPPPDDGDPPSDPPDDD

Sequence (262 aa):
MLKFAAYRALLSLLVGILGYQTLASRSLLAQSLTQAQITQQSCAPTNGLPLNKNHIELRGAALGFSLDSNTMGRAFQNFALDSVGKIENTTWFPSRVREIATSTSSTIHRGIVPDAVGAIEVIVVNSQGQITQRDYYGLSSFHEAKFTTGTIYLSSFAHQIIGYIDVAKNSSAGRAPIALGGLRPTPVVFFLTPSNATIAASVIITATNDRVAVYQRIACDAPSTPSTTDMIMGSAVLLNSQVYAGSFPPFVIPSGRVAGLR